Protein AF-K6YDS2-F1 (afdb_monomer_lite)

pLDDT: mean 81.71, std 18.11, range [36.75, 98.62]

Structure (mmCIF, N/CA/C/O backbone):
data_AF-K6YDS2-F1
#
_entry.id   AF-K6YDS2-F1
#
loop_
_atom_site.group_PDB
_atom_site.id
_atom_site.type_symbol
_atom_site.label_atom_id
_atom_site.label_alt_id
_atom_site.label_comp_id
_atom_site.label_asym_id
_atom_site.label_entity_id
_atom_site.label_seq_id
_atom_site.pdbx_PDB_ins_code
_atom_site.Cartn_x
_atom_site.Cartn_y
_atom_site.Cartn_z
_atom_site.occupancy
_atom_site.B_iso_or_equiv
_atom_site.auth_seq_id
_atom_site.auth_comp_id
_atom_site.auth_asym_id
_atom_site.auth_atom_id
_atom_site.pdbx_PDB_model_num
ATOM 1 N N . MET A 1 1 ? 31.653 -54.726 49.302 1.00 47.25 1 MET A N 1
ATOM 2 C CA . MET A 1 1 ? 31.543 -53.266 49.082 1.00 47.25 1 MET A CA 1
ATOM 3 C C . MET A 1 1 ? 31.627 -52.996 47.589 1.00 47.25 1 MET A C 1
ATOM 5 O O . MET A 1 1 ? 32.628 -53.372 47.004 1.00 47.25 1 MET A O 1
ATOM 9 N N . ASN A 1 2 ? 30.548 -52.470 46.992 1.00 41.22 2 ASN A N 1
ATOM 10 C CA . ASN A 1 2 ? 30.500 -51.573 45.818 1.00 41.22 2 ASN A CA 1
ATOM 11 C C . ASN A 1 2 ? 29.104 -51.641 45.183 1.00 41.22 2 ASN A C 1
ATOM 13 O O . ASN A 1 2 ? 28.820 -52.467 44.320 1.00 41.22 2 ASN A O 1
ATOM 17 N N . LYS A 1 3 ? 28.213 -50.765 45.664 1.00 47.78 3 LYS A N 1
ATOM 18 C CA . LYS A 1 3 ? 26.894 -50.514 45.073 1.00 47.78 3 LYS A CA 1
ATOM 19 C C . LYS A 1 3 ? 27.086 -49.692 43.794 1.00 47.78 3 LYS A C 1
ATOM 21 O O . LYS A 1 3 ? 27.515 -48.545 43.872 1.00 47.78 3 LYS A O 1
ATOM 26 N N . LYS A 1 4 ? 26.755 -50.260 42.631 1.00 53.28 4 LYS A N 1
ATOM 27 C CA . LYS A 1 4 ? 26.597 -49.503 41.380 1.00 53.28 4 LYS A CA 1
ATOM 28 C C . LYS A 1 4 ? 25.228 -48.818 41.388 1.00 53.28 4 LYS A C 1
ATOM 30 O O . LYS A 1 4 ? 24.202 -49.487 41.435 1.00 53.28 4 LYS A O 1
ATOM 35 N N . ILE A 1 5 ? 25.233 -47.489 41.369 1.00 55.28 5 ILE A N 1
ATOM 36 C CA . ILE A 1 5 ? 24.045 -46.646 41.207 1.00 55.28 5 ILE A CA 1
ATOM 37 C C . ILE A 1 5 ? 23.796 -46.504 39.703 1.00 55.28 5 ILE A C 1
ATOM 39 O O . ILE A 1 5 ? 24.594 -45.888 39.000 1.00 55.28 5 ILE A O 1
ATOM 43 N N . VAL A 1 6 ? 22.704 -47.084 39.209 1.00 52.06 6 VAL A N 1
ATOM 44 C CA . VAL A 1 6 ? 22.221 -46.874 37.838 1.00 52.06 6 VAL A CA 1
ATOM 45 C C . VAL A 1 6 ? 21.338 -45.626 37.855 1.00 52.06 6 VAL A C 1
ATOM 47 O O . VAL A 1 6 ? 20.254 -45.637 38.434 1.00 52.06 6 VAL A O 1
ATOM 50 N N . LYS A 1 7 ? 21.821 -44.522 37.272 1.00 53.94 7 LYS A N 1
ATOM 51 C CA . LYS A 1 7 ? 21.024 -43.306 37.054 1.00 53.94 7 LYS A CA 1
ATOM 52 C C . LYS A 1 7 ? 20.138 -43.516 35.825 1.00 53.94 7 LYS A C 1
ATOM 54 O O . LYS A 1 7 ? 20.643 -43.618 34.713 1.00 53.94 7 LYS A O 1
ATOM 59 N N . GLY A 1 8 ? 18.826 -43.588 36.043 1.00 47.88 8 GLY A N 1
ATOM 60 C CA . GLY A 1 8 ? 17.826 -43.589 34.980 1.00 47.88 8 GLY A CA 1
ATOM 61 C C . GLY A 1 8 ? 17.734 -42.214 34.321 1.00 47.88 8 GLY A C 1
ATOM 62 O O . GLY A 1 8 ? 17.453 -41.219 34.988 1.00 47.88 8 GLY A O 1
ATOM 63 N N . VAL A 1 9 ? 17.977 -42.165 33.014 1.00 52.59 9 VAL A N 1
ATOM 64 C CA . VAL A 1 9 ? 17.732 -40.993 32.171 1.00 52.59 9 VAL A CA 1
ATOM 65 C C . VAL A 1 9 ? 16.232 -40.952 31.879 1.00 52.59 9 VAL A C 1
ATOM 67 O O . VAL A 1 9 ? 15.706 -41.811 31.174 1.00 52.59 9 VAL A O 1
ATOM 70 N N . ARG A 1 10 ? 15.521 -39.985 32.467 1.00 52.62 10 ARG A N 1
ATOM 71 C CA . ARG A 1 10 ? 14.138 -39.673 32.093 1.00 52.62 10 ARG A CA 1
ATOM 72 C C . ARG A 1 10 ? 14.171 -38.926 30.762 1.00 52.62 10 ARG A C 1
ATOM 74 O O . ARG A 1 10 ? 14.635 -37.793 30.715 1.00 52.62 10 ARG A O 1
ATOM 81 N N . SER A 1 11 ? 13.690 -39.572 29.704 1.00 50.09 11 SER A N 1
ATOM 82 C CA . SER A 1 11 ? 13.389 -38.903 28.439 1.00 50.09 11 SER A CA 1
ATOM 83 C C . SER A 1 11 ? 12.185 -37.989 28.653 1.00 50.09 11 SER A C 1
ATOM 85 O O . SER A 1 11 ? 11.088 -38.465 28.946 1.00 50.09 11 SER A O 1
ATOM 87 N N . LEU A 1 12 ? 12.409 -36.679 28.568 1.00 48.72 12 LEU A N 1
ATOM 88 C CA . LEU A 1 12 ? 11.353 -35.677 28.501 1.00 48.72 12 LEU A CA 1
ATOM 89 C C . LEU A 1 12 ? 10.828 -35.684 27.057 1.00 48.72 12 LEU A C 1
ATOM 91 O O . LEU A 1 12 ? 11.514 -35.235 26.143 1.00 48.72 12 LEU A O 1
ATOM 95 N N . LEU A 1 13 ? 9.639 -36.242 26.843 1.00 47.88 13 LEU A N 1
ATOM 96 C CA . LEU A 1 13 ? 8.891 -36.065 25.601 1.00 47.88 13 LEU A CA 1
ATOM 97 C C . LEU A 1 13 ? 8.322 -34.641 25.608 1.00 47.88 13 LEU A C 1
ATOM 99 O O . LEU A 1 13 ? 7.304 -34.380 26.245 1.00 47.88 13 LEU A O 1
ATOM 103 N N . LEU A 1 14 ? 9.012 -33.713 24.942 1.00 45.72 14 LEU A N 1
ATOM 104 C CA . LEU A 1 14 ? 8.439 -32.424 24.564 1.00 45.72 14 LEU A CA 1
ATOM 105 C C . LE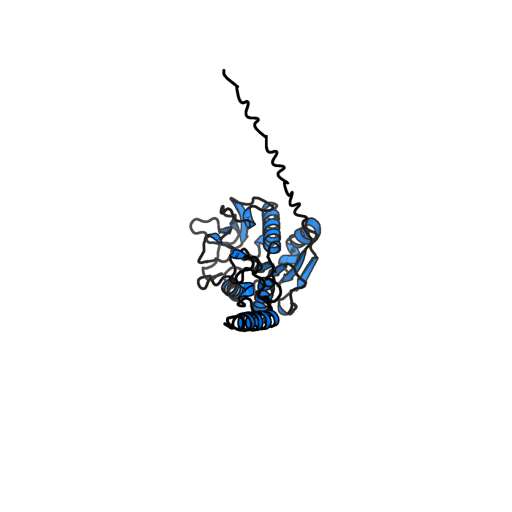U A 1 14 ? 7.434 -32.691 23.437 1.00 45.72 14 LEU A C 1
ATOM 107 O O . LEU A 1 14 ? 7.809 -32.855 22.278 1.00 45.72 14 LEU A O 1
ATOM 111 N N . ALA A 1 15 ? 6.153 -32.778 23.786 1.00 49.00 15 ALA A N 1
ATOM 112 C CA . ALA A 1 15 ? 5.072 -32.671 22.819 1.00 49.00 15 ALA A CA 1
ATOM 113 C C . ALA A 1 15 ? 4.985 -31.201 22.389 1.00 49.00 15 ALA A C 1
ATOM 115 O O . ALA A 1 15 ? 4.299 -30.397 23.016 1.00 49.00 15 ALA A O 1
ATOM 116 N N . GLY A 1 16 ? 5.758 -30.836 21.366 1.00 46.44 16 GLY A N 1
ATOM 117 C CA . GLY A 1 16 ? 5.591 -29.567 20.672 1.00 46.44 16 GLY A CA 1
ATOM 118 C C . GLY A 1 16 ? 4.235 -29.578 19.983 1.00 46.44 16 GLY A C 1
ATOM 119 O O . GLY A 1 16 ? 4.055 -30.270 18.982 1.00 46.44 16 GLY A O 1
ATOM 120 N N . ALA A 1 17 ? 3.273 -28.850 20.544 1.00 44.84 17 ALA A N 1
ATOM 121 C CA . ALA A 1 17 ? 2.072 -28.475 19.825 1.00 44.84 17 ALA A CA 1
ATOM 122 C C . ALA A 1 17 ? 2.513 -27.562 18.676 1.00 44.84 17 ALA A C 1
ATOM 124 O O . ALA A 1 17 ? 2.762 -26.376 18.871 1.00 44.84 17 ALA A O 1
ATOM 125 N N . LEU A 1 18 ? 2.679 -28.143 17.490 1.00 41.22 18 LEU A N 1
ATOM 126 C CA . LEU A 1 18 ? 2.683 -27.396 16.243 1.00 41.22 18 LEU A CA 1
ATOM 127 C C . LEU A 1 18 ? 1.288 -26.783 16.129 1.00 41.22 18 LEU A C 1
ATOM 129 O O . LEU A 1 18 ? 0.339 -27.454 15.725 1.00 41.22 18 LEU A O 1
ATOM 133 N N . ALA A 1 19 ? 1.155 -25.536 16.577 1.00 41.12 19 ALA A N 1
ATOM 134 C CA . ALA A 1 19 ? 0.036 -24.697 16.204 1.00 41.12 19 ALA A CA 1
ATOM 135 C C . ALA A 1 19 ? 0.148 -24.512 14.691 1.00 41.12 19 ALA A C 1
ATOM 137 O O . ALA A 1 19 ? 0.907 -23.683 14.202 1.00 41.12 19 ALA A O 1
ATOM 138 N N . VAL A 1 20 ? -0.544 -25.371 13.948 1.00 36.75 20 VAL A N 1
ATOM 139 C CA . VAL A 1 20 ? -0.852 -25.113 12.550 1.00 36.75 20 VAL A CA 1
ATOM 140 C C . VAL A 1 20 ? -1.776 -23.904 12.595 1.00 36.75 20 VAL A C 1
ATOM 142 O O . VAL A 1 20 ? -2.970 -24.048 12.850 1.00 36.75 20 VAL A O 1
ATOM 145 N N . SER A 1 21 ? -1.214 -22.704 12.451 1.00 40.59 21 SER A N 1
ATOM 146 C CA . SER A 1 21 ? -1.980 -21.518 12.096 1.00 40.59 21 SER A CA 1
ATOM 147 C C . SER A 1 21 ? -2.502 -21.771 10.690 1.00 40.59 21 SER A C 1
ATOM 149 O O . SER A 1 21 ? -1.865 -21.456 9.688 1.00 40.59 21 SER A O 1
ATOM 151 N N . SER A 1 22 ? -3.636 -22.457 10.601 1.00 41.94 22 SER A N 1
ATOM 152 C CA . SER A 1 22 ? -4.448 -22.425 9.403 1.00 41.94 22 SER A CA 1
ATOM 153 C C . SER A 1 22 ? -4.850 -20.966 9.226 1.00 41.94 22 SER A C 1
ATOM 155 O O . SER A 1 22 ? -5.774 -20.510 9.901 1.00 41.94 22 SER A O 1
ATOM 157 N N . ASN A 1 23 ? -4.110 -20.243 8.382 1.00 46.03 23 ASN A N 1
ATOM 158 C CA . ASN A 1 23 ? -4.515 -18.967 7.810 1.00 46.03 23 ASN A CA 1
ATOM 159 C C . ASN A 1 23 ? -5.784 -19.253 7.008 1.00 46.03 23 ASN A C 1
ATOM 161 O O . ASN A 1 23 ? -5.742 -19.508 5.808 1.00 46.03 23 ASN A O 1
ATOM 165 N N . VAL A 1 24 ? -6.916 -19.338 7.703 1.00 46.56 24 VAL A N 1
ATOM 166 C CA . VAL A 1 24 ? -8.214 -19.227 7.061 1.00 46.56 24 VAL A CA 1
ATOM 167 C C . VAL A 1 24 ? -8.189 -17.824 6.486 1.00 46.56 24 VAL A C 1
ATOM 169 O O . VAL A 1 24 ? -8.180 -16.860 7.246 1.00 46.56 24 VAL A O 1
ATOM 172 N N . THR A 1 25 ? -8.067 -17.724 5.166 1.00 57.88 25 THR A N 1
ATOM 173 C CA . THR A 1 25 ? -8.234 -16.479 4.428 1.00 57.88 25 THR A CA 1
ATOM 174 C C . THR A 1 25 ? -9.649 -16.000 4.708 1.00 57.88 25 THR A C 1
ATOM 176 O O . THR A 1 25 ? -10.612 -16.440 4.083 1.00 57.88 25 THR A O 1
ATOM 179 N N . THR A 1 26 ? -9.802 -15.185 5.746 1.00 80.31 26 THR A N 1
ATOM 180 C CA . THR A 1 26 ? -11.068 -14.537 6.041 1.00 80.31 26 THR A CA 1
ATOM 181 C C . THR A 1 26 ? -11.321 -13.548 4.918 1.00 80.31 26 THR A C 1
ATOM 183 O O . THR A 1 26 ? -10.445 -12.741 4.591 1.00 80.31 26 THR A O 1
ATOM 186 N N . ALA A 1 27 ? -12.495 -13.670 4.302 1.00 92.06 27 ALA A N 1
ATOM 187 C CA . ALA A 1 27 ? -13.041 -12.632 3.445 1.00 92.06 27 ALA A CA 1
ATOM 188 C C . ALA A 1 27 ? -12.987 -11.296 4.194 1.00 92.06 27 ALA A C 1
ATOM 190 O O . ALA A 1 27 ? -13.281 -11.259 5.393 1.00 92.06 27 ALA A O 1
ATOM 191 N N . ALA A 1 28 ? -12.581 -10.247 3.494 1.00 95.50 28 ALA A N 1
ATOM 192 C CA . ALA A 1 28 ? -12.440 -8.903 4.020 1.00 95.50 28 ALA A CA 1
ATOM 193 C C . ALA A 1 28 ? -13.493 -7.968 3.421 1.00 95.50 28 ALA A C 1
ATOM 195 O O . ALA A 1 28 ? -13.909 -8.126 2.269 1.00 95.50 28 ALA A O 1
ATOM 196 N N . GLU A 1 29 ? -13.886 -6.963 4.190 1.00 97.62 29 GLU A N 1
ATOM 197 C CA . GLU A 1 29 ? -14.674 -5.827 3.724 1.00 97.62 29 GLU A CA 1
ATOM 198 C C . GLU A 1 29 ? -13.714 -4.723 3.261 1.00 97.62 29 GLU A C 1
ATOM 200 O O . GLU A 1 29 ? -12.929 -4.194 4.049 1.00 97.62 29 GLU A O 1
ATOM 205 N N . ILE A 1 30 ? -13.739 -4.367 1.976 1.00 97.62 30 ILE A N 1
ATOM 206 C CA . ILE A 1 30 ? -12.752 -3.454 1.382 1.00 97.62 30 ILE A CA 1
ATOM 207 C C . ILE A 1 30 ? -13.456 -2.264 0.741 1.00 97.62 30 ILE A C 1
ATOM 209 O O . ILE A 1 30 ? -14.259 -2.414 -0.186 1.00 97.62 30 ILE A O 1
ATOM 213 N N . LEU A 1 31 ? -13.122 -1.061 1.205 1.00 97.62 31 LEU A N 1
ATOM 214 C CA . LEU A 1 31 ? -13.517 0.183 0.552 1.00 97.62 31 LEU A CA 1
ATOM 215 C C . LEU A 1 31 ? -12.532 0.487 -0.574 1.00 97.62 31 LEU A C 1
ATOM 217 O O . LEU A 1 31 ? -11.344 0.659 -0.324 1.00 97.62 31 LEU A O 1
ATOM 221 N N . VAL A 1 32 ? -13.024 0.599 -1.803 1.00 95.88 32 VAL A N 1
ATOM 222 C CA . VAL A 1 32 ? -12.206 0.854 -2.992 1.00 95.88 32 VAL A CA 1
ATOM 223 C C . VAL A 1 32 ? -12.549 2.217 -3.570 1.00 95.88 32 VAL A C 1
ATOM 225 O O . VAL A 1 32 ? -13.702 2.467 -3.926 1.00 95.88 32 VAL A O 1
ATOM 228 N N . VAL A 1 33 ? -11.551 3.081 -3.727 1.00 94.69 33 VAL A N 1
ATOM 229 C CA . VAL A 1 33 ? -11.695 4.359 -4.432 1.00 94.69 33 VAL A CA 1
ATOM 230 C C . VAL A 1 33 ? -11.180 4.204 -5.859 1.00 94.69 33 VAL A C 1
ATOM 232 O O . VAL A 1 33 ? -9.978 4.200 -6.087 1.00 94.69 33 VAL A O 1
ATOM 235 N N . ASP A 1 34 ? -12.087 4.081 -6.826 1.00 91.88 34 ASP A N 1
ATOM 236 C CA . ASP A 1 34 ? -11.768 3.914 -8.250 1.00 91.88 34 ASP A CA 1
ATOM 237 C C . ASP A 1 34 ? -12.011 5.224 -9.017 1.00 91.88 34 ASP A C 1
ATOM 239 O O . ASP A 1 34 ? -12.991 5.379 -9.760 1.00 91.88 34 ASP A O 1
ATOM 243 N N . GLU A 1 35 ? -11.146 6.217 -8.788 1.00 88.12 35 GLU A N 1
ATOM 244 C CA . GLU A 1 35 ? -11.229 7.498 -9.495 1.00 88.12 35 GLU A CA 1
ATOM 245 C C . GLU A 1 35 ? -10.978 7.277 -10.996 1.00 88.12 35 GLU A C 1
ATOM 247 O O . GLU A 1 35 ? -9.915 6.838 -11.424 1.00 88.12 35 GLU A O 1
ATOM 252 N N . GLY A 1 36 ? -11.976 7.579 -11.829 1.00 82.38 36 GLY A N 1
ATOM 253 C CA . GLY A 1 36 ? -11.857 7.429 -13.283 1.00 82.38 36 GLY A CA 1
ATOM 254 C C . GLY A 1 36 ? -12.015 5.997 -13.810 1.00 82.38 36 GLY A C 1
ATOM 255 O O . GLY A 1 36 ? -11.888 5.802 -15.019 1.00 82.38 36 GLY A O 1
ATOM 256 N N . GLY A 1 37 ? -12.346 5.022 -12.956 1.00 84.31 37 GLY A N 1
ATOM 257 C CA . GLY A 1 37 ? -12.707 3.665 -13.380 1.00 84.31 37 GLY A CA 1
ATOM 258 C C . GLY A 1 37 ? -11.528 2.791 -13.814 1.00 84.31 37 GLY A C 1
ATOM 259 O O . GLY A 1 37 ? -11.748 1.785 -14.493 1.00 84.31 37 GLY A O 1
ATOM 260 N N . ARG A 1 38 ? -10.284 3.174 -13.494 1.00 79.44 38 ARG A N 1
ATOM 261 C CA . ARG A 1 38 ? -9.085 2.434 -13.921 1.00 79.44 38 ARG A CA 1
ATOM 262 C C . ARG A 1 38 ? -8.976 1.064 -13.260 1.00 79.44 38 ARG A C 1
ATOM 264 O O . ARG A 1 38 ? -8.514 0.126 -13.904 1.00 79.44 38 ARG A O 1
ATOM 271 N N . LEU A 1 39 ? -9.447 0.927 -12.025 1.00 80.38 39 LEU A N 1
ATOM 272 C CA . LEU A 1 39 ? -9.388 -0.328 -11.281 1.00 80.38 39 LEU A CA 1
ATOM 273 C C . LEU A 1 39 ? -10.414 -1.347 -11.793 1.00 80.38 39 LEU A C 1
ATOM 275 O O . LEU A 1 39 ? -10.148 -2.548 -11.792 1.00 80.38 39 LEU A O 1
ATOM 279 N N . SER A 1 40 ? -11.575 -0.888 -12.264 1.00 69.75 40 SER A N 1
ATOM 280 C CA . SER A 1 40 ? -12.675 -1.757 -12.708 1.00 69.75 40 SER A CA 1
ATOM 281 C C . SER A 1 40 ? -12.373 -2.649 -13.928 1.00 69.75 40 SER A C 1
ATOM 283 O O . SER A 1 40 ? -13.100 -3.615 -14.163 1.00 69.75 40 SER A O 1
ATOM 285 N N . GLY A 1 41 ? -11.310 -2.371 -14.694 1.00 65.81 41 GLY A N 1
ATOM 286 C CA . GLY A 1 41 ? -10.929 -3.135 -15.892 1.00 65.81 41 GLY A CA 1
ATOM 287 C C . GLY A 1 41 ? -9.805 -4.163 -15.707 1.00 65.81 41 GLY A C 1
ATOM 288 O O . GLY A 1 41 ? -9.576 -4.960 -16.614 1.00 65.81 41 GLY A O 1
ATOM 289 N N . GLY A 1 42 ? -9.111 -4.153 -14.564 1.00 67.12 42 GLY A N 1
ATOM 290 C CA . GLY A 1 42 ? -7.803 -4.804 -14.396 1.00 67.12 42 GLY A CA 1
ATOM 291 C C . GLY A 1 42 ? -7.796 -6.266 -13.945 1.00 67.12 42 GLY A C 1
ATOM 292 O O . GLY A 1 42 ? -6.742 -6.886 -13.889 1.00 67.12 42 GLY A O 1
ATOM 293 N N . GLY A 1 43 ? -8.949 -6.839 -13.591 1.00 76.56 43 GLY A N 1
ATOM 294 C CA . GLY A 1 43 ? -9.048 -8.214 -13.076 1.00 76.56 43 GLY A CA 1
ATOM 295 C C . GLY A 1 43 ? -8.720 -8.384 -11.584 1.00 76.56 43 GLY A C 1
ATOM 296 O O . GLY A 1 43 ? -8.960 -9.458 -11.036 1.00 76.56 43 GLY A O 1
ATOM 297 N N . TRP A 1 44 ? -8.242 -7.346 -10.887 1.00 85.69 44 TRP A N 1
ATOM 298 C CA . TRP A 1 44 ? -7.918 -7.457 -9.454 1.00 85.69 44 TRP A CA 1
ATOM 299 C C . TRP A 1 44 ? -9.191 -7.542 -8.610 1.00 85.69 44 TRP A C 1
ATOM 301 O O . TRP A 1 44 ? -9.224 -8.260 -7.619 1.00 85.69 44 TRP A O 1
ATOM 311 N N . THR A 1 45 ? -10.271 -6.876 -9.030 1.00 84.81 45 THR A N 1
ATOM 312 C CA . THR A 1 45 ? -11.578 -7.002 -8.377 1.00 84.81 45 THR A CA 1
ATOM 313 C C . THR A 1 45 ? -12.058 -8.451 -8.411 1.00 84.81 45 THR A C 1
ATOM 315 O O . THR A 1 45 ? -12.490 -8.970 -7.389 1.00 84.81 45 THR A O 1
ATOM 318 N N . THR A 1 46 ? -11.885 -9.137 -9.547 1.00 87.19 46 THR A N 1
ATOM 319 C CA . THR A 1 46 ? -12.140 -10.578 -9.690 1.00 87.19 46 THR A CA 1
ATOM 320 C C . THR A 1 46 ? -11.230 -11.403 -8.784 1.00 87.19 46 THR A C 1
ATOM 322 O O . THR A 1 46 ? -11.716 -12.307 -8.114 1.00 87.19 46 THR A O 1
ATOM 325 N N . LEU A 1 47 ? -9.932 -11.089 -8.708 1.00 90.00 47 LEU A N 1
ATOM 326 C CA . LEU A 1 47 ? -9.017 -11.763 -7.781 1.00 90.00 47 LEU A CA 1
ATOM 327 C C . LEU A 1 47 ? -9.537 -11.666 -6.335 1.00 90.00 47 LEU A C 1
ATOM 329 O O . LEU A 1 47 ? -9.686 -12.685 -5.666 1.00 90.00 47 LEU A O 1
ATOM 333 N N . PHE A 1 48 ? -9.898 -10.470 -5.878 1.00 92.50 48 PHE A N 1
ATOM 334 C CA . PHE A 1 48 ? -10.337 -10.243 -4.502 1.00 92.50 48 PHE A CA 1
ATOM 335 C C . PHE A 1 48 ? -11.703 -10.878 -4.207 1.00 92.50 48 PHE A C 1
ATOM 337 O O . PHE A 1 48 ? -11.854 -11.592 -3.216 1.00 92.50 48 PHE A O 1
ATOM 344 N N . GLN A 1 49 ? -12.682 -10.698 -5.092 1.00 92.75 49 GLN A N 1
ATOM 345 C CA . GLN A 1 49 ? -14.038 -11.218 -4.900 1.00 92.75 49 GLN A CA 1
ATOM 346 C C . GLN A 1 49 ? -14.117 -12.736 -5.092 1.00 92.75 49 GLN A C 1
ATOM 348 O O . GLN A 1 49 ? -14.651 -13.436 -4.234 1.00 92.75 49 GLN A O 1
ATOM 353 N N . ASP A 1 50 ? -13.573 -13.266 -6.190 1.00 90.50 50 ASP A N 1
ATOM 354 C CA . ASP A 1 50 ? -13.778 -14.670 -6.565 1.00 90.50 50 ASP A CA 1
ATOM 355 C C . ASP A 1 50 ? -12.749 -15.605 -5.920 1.00 90.50 50 ASP A C 1
ATOM 357 O O . ASP A 1 50 ? -13.077 -16.753 -5.614 1.00 90.50 50 ASP A O 1
ATOM 361 N N . THR A 1 51 ? -11.510 -15.138 -5.704 1.00 90.12 51 THR A N 1
ATOM 362 C CA . THR A 1 51 ? -10.451 -15.970 -5.097 1.00 90.12 51 THR A CA 1
ATOM 363 C C . THR A 1 51 ? -10.445 -15.852 -3.581 1.00 90.12 51 THR A C 1
ATOM 365 O O . THR A 1 51 ? -10.406 -16.872 -2.893 1.00 90.12 51 THR A O 1
ATOM 368 N N . PHE A 1 52 ? -10.492 -14.627 -3.049 1.00 92.50 52 PHE A N 1
ATOM 369 C CA . PHE A 1 52 ? -10.407 -14.400 -1.601 1.00 92.50 52 PHE A CA 1
ATOM 370 C C . PHE A 1 52 ? -11.773 -14.295 -0.915 1.00 92.50 52 PHE A C 1
ATOM 372 O O . PHE A 1 52 ? -11.847 -14.440 0.305 1.00 92.50 52 PHE A O 1
ATOM 379 N N . GLY A 1 53 ? -12.855 -14.126 -1.682 1.00 94.69 53 GLY A N 1
ATOM 380 C CA . GLY A 1 53 ? -14.208 -13.997 -1.145 1.00 94.69 53 GLY A CA 1
ATOM 381 C C . GLY A 1 53 ? -14.517 -12.611 -0.582 1.00 94.69 53 GLY A C 1
ATOM 382 O O . GLY A 1 53 ? -15.481 -12.489 0.170 1.00 94.69 53 GLY A O 1
ATOM 383 N N . ASP A 1 54 ? -13.708 -11.597 -0.899 1.00 96.19 54 ASP A N 1
ATOM 384 C CA . ASP A 1 54 ? -13.843 -10.250 -0.345 1.00 96.19 54 ASP A CA 1
ATOM 385 C C . ASP A 1 54 ? -15.104 -9.536 -0.828 1.00 96.19 54 ASP A C 1
ATOM 387 O O . ASP A 1 54 ? -15.521 -9.649 -1.987 1.00 96.19 54 ASP A O 1
ATOM 391 N N . THR A 1 55 ? -15.661 -8.705 0.047 1.00 96.75 55 THR A N 1
ATOM 392 C CA . THR A 1 55 ? -16.701 -7.747 -0.315 1.00 96.75 55 THR A CA 1
ATOM 393 C C . THR A 1 55 ? -16.041 -6.425 -0.692 1.00 96.75 55 THR A C 1
ATOM 395 O O . THR A 1 55 ? -15.391 -5.783 0.129 1.00 96.75 55 THR A O 1
ATOM 398 N N . LEU A 1 56 ? -16.240 -5.976 -1.933 1.00 95.56 56 LEU A N 1
ATOM 399 C CA . LEU A 1 56 ? -15.730 -4.685 -2.401 1.00 95.56 56 LEU A CA 1
ATOM 400 C C . LEU A 1 56 ? -16.847 -3.640 -2.424 1.00 95.56 56 LEU A C 1
ATOM 402 O O . LEU A 1 56 ? -17.809 -3.764 -3.188 1.00 95.56 56 LEU A O 1
ATOM 406 N N . THR A 1 57 ? -16.693 -2.575 -1.642 1.00 96.50 57 THR A N 1
ATOM 407 C CA . THR A 1 57 ? -17.505 -1.359 -1.767 1.00 96.50 57 THR A CA 1
ATOM 408 C C . THR A 1 57 ? -16.752 -0.356 -2.627 1.00 96.50 57 THR A C 1
ATOM 410 O O . THR A 1 57 ? -15.836 0.310 -2.157 1.00 96.50 57 THR A O 1
ATOM 413 N N . VAL A 1 58 ? -17.125 -0.252 -3.903 1.00 94.62 58 VAL A N 1
ATOM 414 C CA . VAL A 1 58 ? -16.444 0.627 -4.864 1.00 94.62 58 VAL A CA 1
ATOM 415 C C . VAL A 1 58 ? -17.129 1.989 -4.926 1.00 94.62 58 VAL A C 1
ATOM 417 O O . VAL A 1 58 ? -18.329 2.084 -5.194 1.00 94.62 58 VAL A O 1
ATOM 420 N N . ILE A 1 59 ? -16.355 3.052 -4.727 1.00 94.81 59 ILE A N 1
ATOM 421 C CA . ILE A 1 59 ? -16.776 4.443 -4.887 1.00 94.81 59 ILE A CA 1
ATOM 422 C C . ILE A 1 59 ? -15.925 5.133 -5.954 1.00 94.81 59 ILE A C 1
ATOM 424 O O . ILE A 1 59 ? -14.736 4.872 -6.087 1.00 94.81 59 ILE A O 1
ATOM 428 N N . SER A 1 60 ? -16.524 6.047 -6.718 1.00 93.25 60 SER A N 1
ATOM 429 C CA . SER A 1 60 ? -15.835 6.731 -7.824 1.00 93.25 60 SER A CA 1
ATOM 430 C C . SER A 1 60 ? -15.003 7.942 -7.392 1.00 93.25 60 SER A C 1
ATOM 432 O O . SER A 1 60 ? -14.362 8.579 -8.225 1.00 93.25 60 SER A O 1
ATOM 434 N N . SER A 1 61 ? -15.104 8.351 -6.125 1.00 94.06 61 SER A N 1
ATOM 435 C CA . SER A 1 61 ? -14.318 9.440 -5.545 1.00 94.06 61 SER A CA 1
ATOM 436 C C . SER A 1 61 ? -14.422 9.448 -4.024 1.00 94.06 61 SER A C 1
ATOM 438 O O . SER A 1 61 ? -15.440 9.047 -3.452 1.00 94.06 61 SER A O 1
ATOM 440 N N . TRP A 1 62 ? -13.416 10.032 -3.376 1.00 95.12 62 TRP A N 1
ATOM 441 C CA . TRP A 1 62 ? -13.395 10.271 -1.932 1.00 95.12 62 TRP A CA 1
ATOM 442 C C . TRP A 1 62 ? -14.568 11.111 -1.406 1.00 95.12 62 TRP A C 1
ATOM 444 O O . TRP A 1 62 ? -14.924 10.999 -0.238 1.00 95.12 62 TRP A O 1
ATOM 454 N N . GLY A 1 63 ? -15.231 11.903 -2.256 1.00 93.81 63 GLY A N 1
ATOM 455 C CA . GLY A 1 63 ? -16.432 12.652 -1.867 1.00 93.81 63 GLY A CA 1
ATOM 456 C C . GLY A 1 63 ? -17.634 11.767 -1.509 1.00 93.81 63 GLY A C 1
ATOM 457 O O . GLY A 1 63 ? -18.577 12.255 -0.892 1.00 93.81 63 GLY A O 1
ATOM 458 N N . SER A 1 64 ? -17.602 10.485 -1.885 1.00 94.94 64 SER A N 1
ATOM 459 C CA . SER A 1 64 ? -18.627 9.492 -1.531 1.00 94.94 64 SER A CA 1
ATOM 460 C C . SER A 1 64 ? -18.188 8.559 -0.398 1.00 94.94 64 SER A C 1
ATOM 462 O O . SER A 1 64 ? -18.958 7.682 -0.009 1.00 94.94 64 SER A O 1
ATOM 464 N N . ALA A 1 65 ? -16.963 8.715 0.114 1.00 95.19 65 ALA A N 1
ATOM 465 C CA . ALA A 1 65 ? -16.459 7.886 1.197 1.00 95.19 65 ALA A CA 1
ATOM 466 C C . ALA A 1 65 ? -17.214 8.193 2.500 1.00 95.19 65 ALA A C 1
ATOM 468 O O . ALA A 1 65 ? -17.491 9.364 2.791 1.00 95.19 65 ALA A O 1
ATOM 469 N N . PRO A 1 66 ? -17.546 7.174 3.310 1.00 95.50 66 PRO A N 1
ATOM 470 C CA . PRO A 1 66 ? -18.073 7.419 4.640 1.00 95.50 66 PRO A CA 1
ATOM 471 C C . PRO A 1 66 ? -16.997 8.077 5.512 1.00 95.50 66 PRO A C 1
ATOM 473 O O . PRO A 1 66 ? -15.805 7.826 5.358 1.00 95.50 66 PRO A O 1
ATOM 476 N N . THR A 1 67 ? -17.421 8.936 6.440 1.00 93.56 67 THR A N 1
ATOM 477 C CA . THR A 1 67 ? -16.502 9.547 7.414 1.00 93.56 67 THR A CA 1
ATOM 478 C C . THR A 1 67 ? -15.922 8.503 8.366 1.00 93.56 67 THR A C 1
ATOM 480 O O . THR A 1 67 ? -14.745 8.566 8.691 1.00 93.56 67 THR A O 1
ATOM 483 N N . ASP A 1 68 ? -16.746 7.541 8.782 1.00 92.94 68 ASP A N 1
ATOM 484 C CA . ASP A 1 68 ? -16.338 6.394 9.589 1.00 92.94 68 ASP A CA 1
ATOM 485 C C . ASP A 1 68 ? -16.114 5.182 8.675 1.00 92.94 68 ASP A C 1
ATOM 487 O O . ASP A 1 68 ? -17.033 4.744 7.979 1.00 92.94 68 ASP A O 1
ATOM 491 N N . MET A 1 69 ? -14.886 4.666 8.667 1.00 96.56 69 MET A N 1
ATOM 492 C CA . MET A 1 69 ? -14.465 3.525 7.847 1.00 96.56 69 MET A CA 1
ATOM 493 C C . MET A 1 69 ? -14.305 2.239 8.671 1.00 96.56 69 MET A C 1
ATOM 495 O O . MET A 1 69 ? -13.840 1.239 8.139 1.00 96.56 69 MET A O 1
ATOM 499 N N . SER A 1 70 ? -14.720 2.221 9.943 1.00 93.69 70 SER A N 1
ATOM 500 C CA . SER A 1 70 ? -14.574 1.060 10.843 1.00 93.69 70 SER A CA 1
ATOM 501 C C . SER A 1 70 ? -15.351 -0.194 10.422 1.00 93.69 70 SER A C 1
ATOM 503 O O . SER A 1 70 ? -15.146 -1.262 10.990 1.00 93.69 70 SER A O 1
ATOM 505 N N . ALA A 1 71 ? -16.247 -0.075 9.439 1.00 94.56 71 ALA A N 1
ATOM 506 C CA . ALA A 1 71 ? -16.938 -1.210 8.832 1.00 94.56 71 ALA A CA 1
ATOM 507 C C . ALA A 1 71 ? -16.080 -1.979 7.809 1.00 94.56 71 ALA A C 1
ATOM 509 O O . ALA A 1 71 ? -16.517 -3.029 7.348 1.00 94.56 71 ALA A O 1
ATOM 510 N N . TYR A 1 72 ? -14.912 -1.450 7.435 1.00 97.69 72 TYR A N 1
ATOM 511 C CA . TYR A 1 72 ? -13.994 -2.059 6.476 1.00 97.69 72 TYR A CA 1
ATOM 512 C C . TYR A 1 72 ? -12.740 -2.571 7.186 1.00 97.69 72 TYR A C 1
ATOM 514 O O . TYR A 1 72 ? -12.328 -2.027 8.208 1.00 97.69 72 TYR A O 1
ATOM 522 N N . ASP A 1 73 ? -12.101 -3.579 6.609 1.00 97.25 73 ASP A N 1
ATOM 523 C CA . ASP A 1 73 ? -10.790 -4.072 7.031 1.00 97.25 73 ASP A CA 1
ATOM 524 C C . ASP A 1 73 ? -9.663 -3.354 6.273 1.00 97.25 73 ASP A C 1
ATOM 526 O O . ASP A 1 73 ? -8.591 -3.087 6.823 1.00 97.25 73 ASP A O 1
ATOM 530 N N . VAL A 1 74 ? -9.914 -3.007 5.003 1.00 98.06 74 VAL A N 1
ATOM 531 C CA . VAL A 1 74 ? -8.958 -2.312 4.132 1.00 98.06 74 VAL A CA 1
ATOM 532 C C . VAL A 1 74 ? -9.616 -1.141 3.412 1.00 98.06 74 VAL A C 1
ATOM 534 O O . VAL A 1 74 ? -10.734 -1.239 2.905 1.00 98.06 74 VAL A O 1
ATOM 537 N N . VAL A 1 75 ? -8.877 -0.040 3.309 1.00 98.25 75 VAL A N 1
ATOM 538 C CA . VAL A 1 75 ? -9.175 1.060 2.392 1.00 98.25 75 VAL A CA 1
ATOM 539 C C . VAL A 1 75 ? -8.133 1.041 1.279 1.00 98.25 75 VAL A C 1
ATOM 541 O O . VAL A 1 75 ? -6.937 1.201 1.525 1.00 98.25 75 VAL A O 1
ATOM 544 N N . TRP A 1 76 ? -8.596 0.817 0.054 1.00 97.00 76 TRP A N 1
ATOM 545 C CA . TRP A 1 76 ? -7.788 0.770 -1.155 1.00 97.00 76 TRP A CA 1
ATOM 546 C C . TRP A 1 76 ? -8.033 2.025 -1.985 1.00 97.00 76 TRP A C 1
ATOM 548 O O . TRP A 1 76 ? -9.043 2.150 -2.683 1.00 97.00 76 TRP A O 1
ATOM 558 N N . ASP A 1 77 ? -7.106 2.968 -1.914 1.00 95.94 77 ASP A N 1
ATOM 559 C CA . ASP A 1 77 ? -7.117 4.143 -2.768 1.00 95.94 77 ASP A CA 1
ATOM 560 C C . ASP A 1 77 ? -6.491 3.800 -4.118 1.00 95.94 77 ASP A C 1
ATOM 562 O O . ASP A 1 77 ? -5.300 3.528 -4.183 1.00 95.94 77 ASP A O 1
ATOM 566 N N . GLY A 1 78 ? -7.289 3.790 -5.184 1.00 91.62 78 GLY A N 1
ATOM 567 C CA . GLY A 1 78 ? -6.810 3.801 -6.570 1.00 91.62 78 GLY A CA 1
ATOM 568 C C . GLY A 1 78 ? -7.037 5.153 -7.240 1.00 91.62 78 GLY A C 1
ATOM 569 O O . GLY A 1 78 ? -7.138 5.229 -8.465 1.00 91.62 78 GLY A O 1
ATOM 570 N N . GLY A 1 79 ? -7.178 6.218 -6.445 1.00 88.19 79 GLY A N 1
ATOM 571 C CA . GLY A 1 79 ? -7.109 7.585 -6.936 1.00 88.19 79 GLY A CA 1
ATOM 572 C C . GLY A 1 79 ? -5.737 7.901 -7.531 1.00 88.19 79 GLY A C 1
ATOM 573 O O . GLY A 1 79 ? -4.756 7.199 -7.314 1.00 88.19 79 GLY A O 1
ATOM 574 N N . PHE A 1 80 ? -5.670 8.960 -8.333 1.00 86.75 80 PHE A N 1
ATOM 575 C CA . PHE A 1 80 ? -4.388 9.438 -8.863 1.00 86.75 80 PHE A CA 1
ATOM 576 C C . PHE A 1 80 ? -4.400 10.940 -9.144 1.00 86.75 80 PHE A C 1
ATOM 578 O O . PHE A 1 80 ? -3.380 11.603 -9.017 1.00 86.75 80 PHE A O 1
ATOM 585 N N . SER A 1 81 ? -5.542 11.529 -9.501 1.00 84.75 81 SER A N 1
ATOM 586 C CA . SER A 1 81 ? -5.579 12.930 -9.940 1.00 84.75 81 SER A CA 1
ATOM 587 C C . SER A 1 81 ? -5.963 13.938 -8.863 1.00 84.75 81 SER A C 1
ATOM 589 O O . SER A 1 81 ? -5.535 15.094 -8.934 1.00 84.75 81 SER A O 1
ATOM 591 N N . SER A 1 82 ? -6.796 13.557 -7.895 1.00 89.12 82 SER A N 1
ATOM 592 C CA . SER A 1 82 ? -7.401 14.511 -6.960 1.00 89.12 82 SER A CA 1
ATOM 593 C C . SER A 1 82 ? -6.722 14.522 -5.588 1.00 89.12 82 SER A C 1
ATOM 595 O O . SER A 1 82 ? -6.231 13.504 -5.118 1.00 89.12 82 SER A O 1
ATOM 597 N N . ASN A 1 83 ? -6.706 15.681 -4.916 1.00 94.62 83 ASN A N 1
ATOM 598 C CA . ASN A 1 83 ? -6.413 15.769 -3.481 1.00 94.62 83 ASN A CA 1
ATOM 599 C C . ASN A 1 83 ? -7.746 15.851 -2.718 1.00 94.62 83 ASN A C 1
ATOM 601 O O . ASN A 1 83 ? -8.420 16.883 -2.799 1.00 94.62 83 ASN A O 1
ATOM 605 N N . PRO A 1 84 ? -8.130 14.794 -1.981 1.00 95.75 84 PRO A N 1
ATOM 606 C CA . PRO A 1 84 ? -9.359 14.748 -1.186 1.00 95.75 84 PRO A CA 1
ATOM 607 C C . PRO A 1 84 ? -9.432 15.763 -0.037 1.00 95.75 84 PRO A C 1
ATOM 609 O O . PRO A 1 84 ? -10.511 16.033 0.491 1.00 95.75 84 PRO A O 1
ATOM 612 N N . GLY A 1 85 ? -8.297 16.339 0.357 1.00 97.12 85 GLY A N 1
ATOM 613 C CA . GLY A 1 85 ? -8.183 17.323 1.424 1.00 97.12 85 GLY A CA 1
ATOM 614 C C . GLY A 1 85 ? -7.887 16.719 2.797 1.00 97.12 85 GLY A C 1
ATOM 615 O O . GLY A 1 85 ? -7.955 15.509 3.023 1.00 97.12 85 GLY A O 1
ATOM 616 N N . ALA A 1 86 ? -7.558 17.605 3.740 1.00 97.50 86 ALA A N 1
ATOM 617 C CA . ALA A 1 86 ? -7.078 17.235 5.072 1.00 97.50 86 ALA A CA 1
ATOM 618 C C . ALA A 1 86 ? -8.114 16.473 5.914 1.00 97.50 86 ALA A C 1
ATOM 620 O O . ALA A 1 86 ? -7.744 15.599 6.686 1.00 97.50 86 ALA A O 1
ATOM 621 N N . THR A 1 87 ? -9.411 16.761 5.760 1.00 97.19 87 THR A N 1
ATOM 622 C CA . THR A 1 87 ? -10.461 16.030 6.489 1.00 97.19 87 THR A CA 1
ATOM 623 C C . THR A 1 87 ? -10.499 14.559 6.091 1.00 97.19 87 THR A C 1
ATOM 625 O O . THR A 1 87 ? -10.601 13.697 6.953 1.00 97.19 87 THR A O 1
ATOM 628 N N . VAL A 1 88 ? -10.383 14.261 4.796 1.00 97.94 88 VAL A N 1
ATOM 629 C CA . VAL A 1 88 ? -10.357 12.873 4.325 1.00 97.94 88 VAL A CA 1
ATOM 630 C C . VAL A 1 88 ? -9.054 12.194 4.742 1.00 97.94 88 VAL A C 1
ATOM 632 O O . VAL A 1 88 ? -9.100 11.058 5.198 1.00 97.94 88 VAL A O 1
ATOM 635 N N . ALA A 1 89 ? -7.919 12.904 4.671 1.00 98.44 89 ALA A N 1
ATOM 636 C CA . ALA A 1 89 ? -6.649 12.394 5.191 1.00 98.44 89 ALA A CA 1
ATOM 637 C C . ALA A 1 89 ? -6.774 11.985 6.667 1.00 98.44 89 ALA A C 1
ATOM 639 O O . ALA A 1 89 ? -6.375 10.883 7.029 1.00 98.44 89 ALA A O 1
ATOM 640 N N . GLN A 1 90 ? -7.399 12.830 7.496 1.00 97.75 90 GLN A N 1
ATOM 641 C CA . GLN A 1 90 ? -7.621 12.525 8.907 1.00 97.75 90 GLN A CA 1
ATOM 642 C C . GLN A 1 90 ? -8.500 11.286 9.102 1.00 97.75 90 GLN A C 1
ATOM 644 O O . GLN A 1 90 ? -8.156 10.441 9.917 1.00 97.75 90 GLN A O 1
ATOM 649 N N . ASN A 1 91 ? -9.579 11.126 8.330 1.00 97.50 91 ASN A N 1
ATOM 650 C CA . ASN A 1 91 ? -10.423 9.929 8.428 1.00 97.50 91 ASN A CA 1
ATOM 651 C C . ASN A 1 91 ? -9.638 8.644 8.101 1.00 97.50 91 ASN A C 1
ATOM 653 O O . ASN A 1 91 ? -9.834 7.624 8.757 1.00 97.50 91 ASN A O 1
ATOM 657 N N . VAL A 1 92 ? -8.734 8.690 7.114 1.00 98.38 92 VAL A N 1
ATOM 658 C CA . VAL A 1 92 ? -7.851 7.557 6.777 1.00 98.38 92 VAL A CA 1
ATOM 659 C C . VAL A 1 92 ? -6.840 7.293 7.895 1.00 98.38 92 VAL A C 1
ATOM 661 O O . VAL A 1 92 ? -6.629 6.144 8.271 1.00 98.38 92 VAL A O 1
ATOM 664 N N . ILE A 1 93 ? -6.243 8.342 8.466 1.00 97.56 93 ILE A N 1
ATOM 665 C CA . ILE A 1 93 ? -5.331 8.229 9.614 1.00 97.56 93 ILE A CA 1
ATOM 666 C C . ILE A 1 93 ? -6.048 7.589 10.809 1.00 97.56 93 ILE A C 1
ATOM 668 O O . ILE A 1 93 ? -5.517 6.664 11.421 1.00 97.56 93 ILE A O 1
ATOM 672 N N . ASP A 1 94 ? -7.263 8.038 11.124 1.00 95.31 94 ASP A N 1
ATOM 673 C CA . ASP A 1 94 ? -8.077 7.501 12.217 1.00 95.31 94 ASP A CA 1
ATOM 674 C C . ASP A 1 94 ? -8.443 6.030 11.967 1.00 95.31 94 ASP A C 1
ATOM 676 O O . ASP A 1 94 ? -8.382 5.213 12.885 1.00 95.31 94 ASP A O 1
ATOM 680 N N . PHE A 1 95 ? -8.755 5.673 10.719 1.00 96.88 95 PHE A N 1
ATOM 681 C CA . PHE A 1 95 ? -9.005 4.295 10.301 1.00 96.88 95 PHE A CA 1
ATOM 682 C C . PHE A 1 95 ? -7.784 3.384 10.509 1.00 96.88 95 PHE A C 1
ATOM 684 O O . PHE A 1 95 ? -7.909 2.325 11.131 1.00 96.88 95 PHE A O 1
ATOM 691 N N . VAL A 1 96 ? -6.593 3.805 10.067 1.00 97.25 96 VAL A N 1
ATOM 692 C CA . VAL A 1 96 ? -5.351 3.037 10.275 1.00 97.25 96 VAL A CA 1
ATOM 693 C C . VAL A 1 96 ? -5.019 2.937 11.765 1.00 97.25 96 VAL A C 1
ATOM 695 O O . VAL A 1 96 ? -4.717 1.853 12.257 1.00 97.25 96 VAL A O 1
ATOM 698 N N . ASN A 1 97 ? -5.170 4.026 12.523 1.00 94.06 97 ASN A N 1
ATOM 699 C CA . ASN A 1 97 ? -5.010 4.010 13.981 1.00 94.06 97 ASN A CA 1
ATOM 700 C C . ASN A 1 97 ? -6.037 3.102 14.686 1.00 94.06 97 ASN A C 1
ATOM 702 O O . ASN A 1 97 ? -5.787 2.627 15.793 1.00 94.06 97 ASN A O 1
ATOM 706 N N . GLY A 1 98 ? -7.179 2.830 14.052 1.00 90.06 98 GLY A N 1
ATOM 707 C CA . GLY A 1 98 ? -8.160 1.835 14.487 1.00 90.06 98 GLY A CA 1
ATOM 708 C C . GLY A 1 98 ? -7.739 0.380 14.247 1.00 90.06 98 GLY A C 1
ATOM 709 O O . GLY A 1 98 ? -8.392 -0.523 14.764 1.00 90.06 98 GLY A O 1
ATOM 710 N N . GLY A 1 99 ? -6.648 0.143 13.516 1.00 93.31 99 GLY A N 1
ATOM 711 C CA . GLY A 1 99 ? -6.160 -1.184 13.134 1.00 93.31 99 GLY A CA 1
ATOM 712 C C . GLY A 1 99 ? -6.353 -1.536 11.661 1.00 93.31 99 GLY A C 1
ATOM 713 O O . GLY A 1 99 ? -5.924 -2.610 11.249 1.00 93.31 99 GLY A O 1
ATOM 714 N N . GLY A 1 100 ? -6.965 -0.650 10.871 1.00 96.69 100 GLY A N 1
ATOM 715 C CA . GLY A 1 100 ? -7.229 -0.882 9.454 1.00 96.69 100 GLY A CA 1
ATOM 716 C C . GLY A 1 100 ? -5.973 -0.892 8.577 1.00 96.69 100 GLY A C 1
ATOM 717 O O . GLY A 1 100 ? -4.934 -0.312 8.917 1.00 96.69 100 GLY A O 1
ATOM 718 N N . GLY A 1 101 ? -6.077 -1.539 7.417 1.00 98.12 101 GLY A N 1
ATOM 719 C CA . GLY A 1 101 ? -5.044 -1.528 6.382 1.00 98.12 101 GLY A CA 1
ATOM 720 C C . GLY A 1 101 ? -5.307 -0.465 5.313 1.00 98.12 101 GLY A C 1
ATOM 721 O O . GLY A 1 101 ? -6.389 -0.433 4.737 1.00 98.12 101 GLY A O 1
ATOM 722 N N . PHE A 1 102 ? -4.330 0.383 4.989 1.00 98.62 102 PHE A N 1
ATOM 723 C CA . PHE A 1 102 ? -4.465 1.379 3.918 1.00 98.62 102 PHE A CA 1
ATOM 724 C C . PHE A 1 102 ? -3.477 1.141 2.771 1.00 98.62 102 PHE A C 1
ATOM 726 O O . PHE A 1 102 ? -2.261 1.142 2.971 1.00 98.62 102 PHE A O 1
ATOM 733 N N . TYR A 1 103 ? -4.001 0.977 1.555 1.00 98.06 103 TYR A N 1
ATOM 734 C CA . TYR A 1 103 ? -3.219 1.088 0.325 1.00 98.06 103 TYR A CA 1
ATOM 735 C C . TYR A 1 103 ? -3.419 2.491 -0.255 1.00 98.06 103 TYR A C 1
ATOM 737 O O . TYR A 1 103 ? -4.545 2.850 -0.595 1.00 98.06 103 TYR A O 1
ATOM 745 N N . GLY A 1 104 ? -2.343 3.272 -0.357 1.00 96.94 104 GLY A N 1
ATOM 746 C CA . GLY A 1 104 ? -2.358 4.611 -0.946 1.00 96.94 104 GLY A CA 1
ATOM 747 C C . GLY A 1 104 ? -1.690 4.612 -2.312 1.00 96.94 104 GLY A C 1
ATOM 748 O O . GLY A 1 104 ? -0.478 4.418 -2.388 1.00 96.94 104 GLY A O 1
ATOM 749 N N . GLN A 1 105 ? -2.435 4.842 -3.389 1.00 94.38 105 GLN A N 1
ATOM 750 C CA . GLN A 1 105 ? -1.850 4.919 -4.725 1.00 94.38 105 GLN A CA 1
ATOM 751 C C . GLN A 1 105 ? -0.996 6.183 -4.866 1.00 94.38 105 GLN A C 1
ATOM 753 O O . GLN A 1 105 ? -1.406 7.285 -4.524 1.00 94.38 105 GLN A O 1
ATOM 758 N N . THR A 1 106 ? 0.217 6.045 -5.389 1.00 94.69 106 THR A N 1
ATOM 759 C CA . THR A 1 106 ? 1.028 7.204 -5.794 1.00 94.69 106 THR A CA 1
ATOM 760 C C . THR A 1 106 ? 1.335 7.108 -7.271 1.00 94.69 106 THR A C 1
ATOM 762 O O . THR A 1 106 ? 1.175 6.053 -7.881 1.00 94.69 106 THR A O 1
ATOM 765 N N . GLU A 1 107 ? 1.746 8.203 -7.891 1.00 91.88 107 GLU A N 1
ATOM 766 C CA . GLU A 1 107 ? 1.945 8.193 -9.330 1.00 91.88 107 GLU A CA 1
ATOM 767 C C . GLU A 1 107 ? 2.997 9.198 -9.809 1.00 91.88 107 GLU A C 1
ATOM 769 O O . GLU A 1 107 ? 3.563 9.986 -9.052 1.00 91.88 107 GLU A O 1
ATOM 774 N N . ARG A 1 108 ? 3.296 9.150 -11.099 1.00 90.75 108 ARG A N 1
ATOM 775 C CA . ARG A 1 108 ? 4.164 10.066 -11.838 1.00 90.75 108 ARG A CA 1
ATOM 776 C C . ARG A 1 108 ? 3.788 11.546 -11.689 1.00 90.75 108 ARG A C 1
ATOM 778 O O . ARG A 1 108 ? 2.665 11.876 -11.295 1.00 90.75 108 ARG A O 1
ATOM 785 N N . PRO A 1 109 ? 4.649 12.480 -12.141 1.00 89.06 109 PRO A N 1
ATOM 786 C CA . PRO A 1 109 ? 4.474 13.917 -11.900 1.00 89.06 109 PRO A CA 1
ATOM 787 C C . PRO A 1 109 ? 3.189 14.588 -12.412 1.00 89.06 109 PRO A C 1
ATOM 789 O O . PRO A 1 109 ? 2.928 15.745 -12.093 1.00 89.06 109 PRO A O 1
ATOM 792 N N . CYS A 1 110 ? 2.348 13.915 -13.202 1.00 87.69 110 CYS A N 1
ATOM 793 C CA . CYS A 1 110 ? 1.016 14.443 -13.516 1.00 87.69 110 CYS A CA 1
ATOM 794 C C . CYS A 1 110 ? 0.059 14.454 -12.304 1.00 87.69 110 CYS A C 1
ATOM 796 O O . CYS A 1 110 ? -0.969 15.126 -12.351 1.00 87.69 110 CYS A O 1
ATOM 798 N N . CYS A 1 111 ? 0.424 13.756 -11.224 1.00 92.19 111 CYS A N 1
ATOM 799 C CA . CYS A 1 111 ? -0.419 13.437 -10.073 1.00 92.19 111 CYS A CA 1
ATOM 800 C C . CYS A 1 111 ? 0.103 14.008 -8.741 1.00 92.19 111 CYS A C 1
ATOM 802 O O . CYS A 1 111 ? -0.343 13.601 -7.673 1.00 92.19 111 CYS A O 1
ATOM 804 N N . GLU A 1 112 ? 1.016 14.989 -8.763 1.00 92.81 112 GLU A N 1
ATOM 805 C CA . GLU A 1 112 ? 1.714 15.466 -7.548 1.00 92.81 112 GLU A CA 1
ATOM 806 C C . GLU A 1 112 ? 0.784 15.973 -6.439 1.00 92.81 112 GLU A C 1
ATOM 808 O O . GLU A 1 112 ? 1.099 15.902 -5.255 1.00 92.81 112 GLU A O 1
ATOM 813 N N . THR A 1 113 ? -0.394 16.478 -6.809 1.00 94.62 113 THR A N 1
ATOM 814 C CA . THR A 1 113 ? -1.392 16.937 -5.834 1.00 94.62 113 THR A CA 1
ATOM 815 C C . THR A 1 113 ? -1.974 15.773 -5.025 1.00 94.62 113 THR A C 1
ATOM 817 O O . THR A 1 113 ? -2.202 15.931 -3.824 1.00 94.62 113 THR A O 1
ATOM 820 N N . HIS A 1 114 ? -2.169 14.615 -5.658 1.00 95.50 114 HIS A N 1
ATOM 821 C CA . HIS A 1 114 ? -2.589 13.378 -5.005 1.00 95.50 114 HIS A CA 1
ATOM 822 C C . HIS A 1 114 ? -1.425 12.720 -4.250 1.00 95.50 114 HIS A C 1
ATOM 824 O O . HIS A 1 114 ? -1.582 12.373 -3.082 1.00 95.50 114 HIS A O 1
ATOM 830 N N . ASN A 1 115 ? -0.227 12.670 -4.847 1.00 95.88 115 ASN A N 1
ATOM 831 C CA . ASN A 1 115 ? 0.978 12.175 -4.169 1.00 95.88 115 ASN A CA 1
ATOM 832 C C . ASN A 1 115 ? 1.226 12.899 -2.844 1.00 95.88 115 ASN A C 1
ATOM 834 O O . ASN A 1 115 ? 1.471 12.257 -1.829 1.00 95.88 115 ASN A O 1
ATOM 838 N N . ALA A 1 116 ? 1.104 14.231 -2.834 1.00 96.00 116 ALA A N 1
ATOM 839 C CA . ALA A 1 116 ? 1.260 15.036 -1.626 1.00 96.00 116 ALA A CA 1
ATOM 840 C C . ALA A 1 116 ? 0.208 14.702 -0.554 1.00 96.00 116 ALA A C 1
ATOM 842 O O . ALA A 1 116 ? 0.494 14.783 0.641 1.00 96.00 116 ALA A O 1
ATOM 843 N N . TRP A 1 117 ? -1.005 14.324 -0.964 1.00 97.8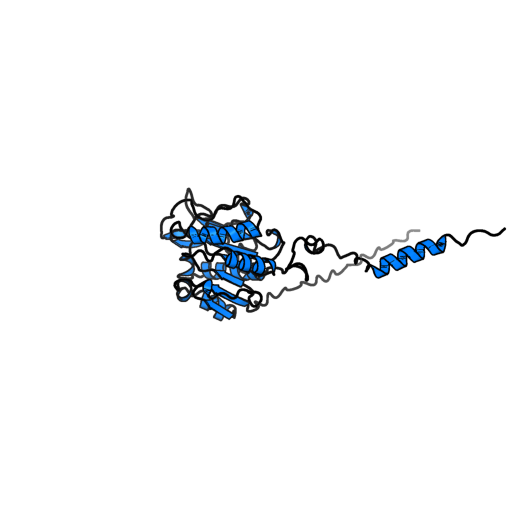1 117 TRP A N 1
ATOM 844 C CA . TRP A 1 117 ? -2.055 13.894 -0.046 1.00 97.81 117 TRP A CA 1
ATOM 845 C C . TRP A 1 117 ? -1.722 12.536 0.585 1.00 97.81 117 TRP A C 1
ATOM 847 O O . TRP A 1 117 ? -1.688 12.449 1.814 1.00 97.81 117 TRP A O 1
ATOM 857 N N . VAL A 1 118 ? -1.364 11.525 -0.214 1.00 98.00 118 VAL A N 1
ATOM 858 C CA . VAL A 1 118 ? -0.937 10.209 0.301 1.00 98.00 118 VAL A CA 1
ATOM 859 C C . VAL A 1 118 ? 0.314 10.338 1.171 1.00 98.00 118 VAL A C 1
ATOM 861 O O . VAL A 1 118 ? 0.363 9.793 2.272 1.00 98.00 118 VAL A O 1
ATOM 864 N N . GLN A 1 119 ? 1.294 11.133 0.736 1.00 97.81 119 GLN A N 1
ATOM 865 C CA . GLN A 1 119 ? 2.499 11.427 1.509 1.00 97.81 119 GLN A CA 1
ATOM 866 C C . GLN A 1 119 ? 2.150 12.011 2.880 1.00 97.81 119 GLN A C 1
ATOM 868 O O . GLN A 1 119 ? 2.716 11.579 3.877 1.00 97.81 119 GLN A O 1
ATOM 873 N N . SER A 1 120 ? 1.203 12.954 2.963 1.00 98.12 120 SER A N 1
ATOM 874 C CA . SER A 1 120 ? 0.827 13.553 4.250 1.00 98.12 120 SER A CA 1
ATOM 875 C C . SER A 1 120 ? 0.261 12.533 5.245 1.00 98.12 120 SER A C 1
ATOM 877 O O . SER A 1 120 ? 0.570 12.609 6.432 1.00 98.12 120 SER A O 1
ATOM 879 N N . ILE A 1 121 ? -0.495 11.543 4.757 1.00 98.62 121 ILE A N 1
ATOM 880 C CA . ILE A 1 121 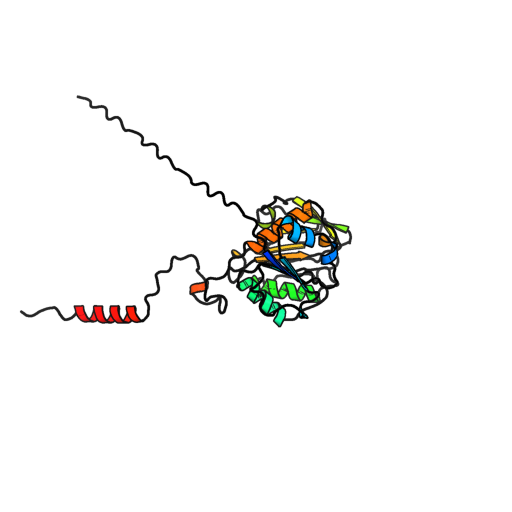? -1.024 10.439 5.571 1.00 98.62 121 ILE A CA 1
ATOM 881 C C . ILE A 1 121 ? 0.124 9.565 6.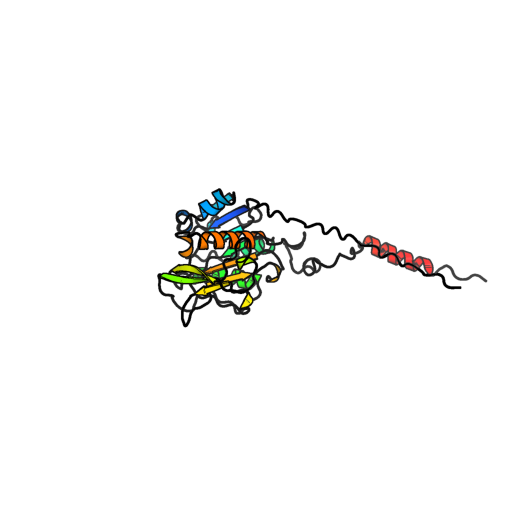083 1.00 98.62 121 ILE A C 1
ATOM 883 O O . ILE A 1 121 ? 0.205 9.276 7.276 1.00 98.62 121 ILE A O 1
ATOM 887 N N . PHE A 1 122 ? 1.040 9.172 5.195 1.00 98.56 122 PHE A N 1
ATOM 888 C CA . PHE A 1 122 ? 2.173 8.324 5.560 1.00 98.56 122 PHE A CA 1
ATOM 889 C C . PHE A 1 122 ? 3.136 9.030 6.523 1.00 98.56 122 PHE A C 1
ATOM 891 O O . PHE A 1 122 ? 3.595 8.415 7.482 1.00 98.56 122 PHE A O 1
ATOM 898 N N . MET A 1 123 ? 3.426 10.316 6.315 1.00 98.31 123 MET A N 1
ATOM 899 C CA . MET A 1 123 ? 4.280 11.103 7.211 1.00 98.31 123 MET A CA 1
ATOM 900 C C . MET A 1 123 ? 3.696 11.186 8.624 1.00 98.31 123 MET A C 1
ATOM 902 O O . MET A 1 123 ? 4.439 11.032 9.590 1.00 98.31 123 MET A O 1
ATOM 906 N N . GLU A 1 124 ? 2.382 11.391 8.753 1.00 98.12 124 GLU A N 1
ATOM 907 C CA . GLU A 1 124 ? 1.711 11.436 10.058 1.00 98.12 124 GLU A CA 1
ATOM 908 C C . GLU A 1 124 ? 1.767 10.072 10.763 1.00 98.12 124 GLU A C 1
ATOM 910 O O . GLU A 1 124 ? 2.139 9.985 11.931 1.00 98.12 124 GLU A O 1
ATOM 915 N N . LEU A 1 125 ? 1.453 8.990 10.043 1.00 97.62 125 LEU A N 1
ATOM 916 C CA . LEU A 1 125 ? 1.398 7.643 10.615 1.00 97.62 125 LEU A CA 1
ATOM 917 C C . LEU A 1 125 ? 2.779 7.073 10.963 1.00 97.62 125 LEU A C 1
ATOM 919 O O . LEU A 1 125 ? 2.882 6.263 11.881 1.00 97.62 125 LEU A O 1
ATOM 923 N N . THR A 1 126 ? 3.835 7.474 10.253 1.00 97.62 126 THR A N 1
ATOM 924 C CA . THR A 1 126 ? 5.202 6.942 10.435 1.00 97.62 126 THR A CA 1
ATOM 925 C C . THR A 1 126 ? 6.116 7.870 11.235 1.00 97.62 126 THR A C 1
ATOM 927 O O . THR A 1 126 ? 7.132 7.428 11.766 1.00 97.62 126 THR A O 1
ATOM 930 N N . GLY A 1 127 ? 5.794 9.165 11.309 1.00 97.31 127 GLY A N 1
ATOM 931 C CA . GLY A 1 127 ? 6.685 10.193 11.848 1.00 97.31 127 GLY A CA 1
ATOM 932 C C . GLY A 1 127 ? 7.878 10.533 10.942 1.00 97.31 127 GLY A C 1
ATOM 933 O O . GLY A 1 127 ? 8.745 11.311 11.346 1.00 97.31 127 GLY A O 1
ATOM 934 N N . ASP A 1 128 ? 7.951 9.980 9.725 1.00 96.88 128 ASP A N 1
ATOM 935 C CA . ASP A 1 128 ? 9.038 10.243 8.779 1.00 96.88 128 ASP A CA 1
ATOM 936 C C . ASP A 1 128 ? 8.852 11.594 8.078 1.00 96.88 128 ASP A C 1
ATOM 938 O O . ASP A 1 128 ? 8.261 11.701 7.004 1.00 96.88 128 ASP A O 1
ATOM 942 N N . THR A 1 129 ? 9.414 12.655 8.660 1.00 95.62 129 THR A N 1
ATOM 943 C CA . THR A 1 129 ? 9.344 13.999 8.068 1.00 95.62 129 THR A CA 1
ATOM 944 C C . THR A 1 129 ? 10.196 14.176 6.806 1.00 95.62 129 THR A C 1
ATOM 946 O O . THR A 1 129 ? 10.115 15.226 6.169 1.00 95.62 129 THR A O 1
ATOM 949 N N . ALA A 1 130 ? 11.059 13.210 6.476 1.00 94.19 130 ALA A N 1
ATOM 950 C CA . ALA A 1 130 ? 11.926 13.260 5.301 1.00 94.19 130 ALA A CA 1
ATOM 951 C C . ALA A 1 130 ? 11.321 12.541 4.086 1.00 94.19 130 ALA A C 1
ATOM 953 O O . ALA A 1 130 ? 11.896 12.622 3.003 1.00 94.19 130 ALA A O 1
ATOM 954 N N . MET A 1 131 ? 10.187 11.857 4.255 1.00 95.62 131 MET A N 1
ATOM 955 C CA . MET A 1 131 ? 9.492 11.150 3.187 1.00 95.62 131 MET A CA 1
ATOM 956 C C . MET A 1 131 ? 9.082 12.085 2.041 1.00 95.62 131 MET A C 1
ATOM 958 O O . MET A 1 131 ? 8.594 13.194 2.265 1.00 95.62 131 MET A O 1
ATOM 962 N N . GLN A 1 132 ? 9.241 11.606 0.808 1.00 95.19 132 GLN A N 1
ATOM 963 C CA . GLN A 1 132 ? 8.809 12.302 -0.399 1.00 95.19 132 GLN A CA 1
ATOM 964 C C . GLN A 1 132 ? 8.229 11.308 -1.408 1.00 95.19 132 GLN A C 1
ATOM 966 O O . GLN A 1 132 ? 8.924 10.382 -1.827 1.00 95.19 132 GLN A O 1
ATOM 971 N N . PHE A 1 133 ? 6.982 11.517 -1.826 1.00 94.69 133 PHE A N 1
ATOM 972 C CA . PHE A 1 133 ? 6.330 10.763 -2.897 1.00 94.69 133 PHE A CA 1
ATOM 973 C C . PHE A 1 133 ? 6.169 11.677 -4.117 1.00 94.69 133 PHE A C 1
ATOM 975 O O . PHE A 1 133 ? 5.531 12.723 -4.032 1.00 94.69 133 PHE A O 1
ATOM 982 N N . GLY A 1 134 ? 6.775 11.299 -5.242 1.00 87.50 134 GLY A N 1
ATOM 983 C CA . GLY A 1 134 ? 6.862 12.121 -6.449 1.00 87.50 134 GLY A CA 1
ATOM 984 C C . GLY A 1 134 ? 8.020 13.132 -6.438 1.00 87.50 134 GLY A C 1
ATOM 985 O O . GLY A 1 134 ? 9.001 13.012 -5.699 1.00 87.50 134 GLY A O 1
ATOM 986 N N . GLY A 1 135 ? 7.947 14.140 -7.308 1.00 77.75 135 GLY A N 1
ATOM 987 C CA . GLY A 1 135 ? 8.870 15.284 -7.343 1.00 77.75 135 GLY A CA 1
ATOM 988 C C . GLY A 1 135 ? 10.258 15.043 -7.954 1.00 77.75 135 GLY A C 1
ATOM 989 O O . GLY A 1 135 ? 11.072 15.966 -7.965 1.00 77.75 135 GLY A O 1
ATOM 990 N N . ALA A 1 136 ? 10.544 13.851 -8.487 1.00 67.31 136 ALA A N 1
ATOM 991 C CA . ALA A 1 136 ? 11.862 13.504 -9.040 1.00 67.31 136 ALA A CA 1
ATOM 992 C C . ALA A 1 136 ? 11.905 13.321 -10.569 1.00 67.31 136 ALA A C 1
ATOM 994 O O . ALA A 1 136 ? 12.919 12.898 -11.124 1.00 67.31 136 ALA A O 1
ATOM 995 N N . GLY A 1 137 ? 10.829 13.696 -11.261 1.00 66.38 137 GLY A N 1
ATOM 996 C CA . GLY A 1 137 ? 10.718 13.564 -12.710 1.00 66.38 137 GLY A CA 1
ATOM 997 C C . GLY A 1 137 ? 9.934 12.327 -13.135 1.00 66.38 137 GLY A C 1
ATOM 998 O O . GLY A 1 137 ? 9.326 11.638 -12.323 1.00 66.38 137 GLY A O 1
ATOM 999 N N . ASP A 1 138 ? 9.880 12.126 -14.444 1.00 70.69 138 ASP A N 1
ATOM 1000 C CA . ASP A 1 138 ? 9.028 11.142 -15.099 1.00 70.69 138 ASP A CA 1
ATOM 1001 C C . ASP A 1 138 ? 9.868 9.952 -15.563 1.00 70.69 138 ASP A C 1
ATOM 1003 O O . ASP A 1 138 ? 10.915 10.133 -16.195 1.00 70.69 138 ASP A O 1
ATOM 1007 N N . SER A 1 139 ? 9.424 8.742 -15.246 1.00 76.44 139 SER A N 1
ATOM 1008 C CA . SER A 1 139 ? 10.065 7.523 -15.727 1.00 76.44 139 SER A CA 1
ATOM 1009 C C . SER A 1 139 ? 9.589 7.186 -17.148 1.00 76.44 139 SER A C 1
ATOM 1011 O O . SER A 1 139 ? 8.472 7.543 -17.524 1.00 76.44 139 SER A O 1
ATOM 1013 N N . PRO A 1 140 ? 10.401 6.513 -17.986 1.00 76.50 140 PRO A N 1
ATOM 1014 C CA . PRO A 1 140 ? 9.923 6.001 -19.263 1.00 76.50 140 PRO A CA 1
ATOM 1015 C C . PRO A 1 140 ? 8.704 5.082 -19.091 1.00 76.50 140 PRO A C 1
ATOM 1017 O O . PRO A 1 140 ? 8.657 4.247 -18.188 1.00 76.50 140 PRO A O 1
ATOM 1020 N N . SER A 1 141 ? 7.736 5.192 -20.002 1.00 80.75 141 SER A N 1
ATOM 1021 C CA . SER A 1 141 ? 6.659 4.204 -20.121 1.00 80.75 141 SER A CA 1
ATOM 1022 C C . SER A 1 141 ? 7.221 2.837 -20.533 1.00 80.75 141 SER A C 1
ATOM 1024 O O . SER A 1 141 ? 8.145 2.776 -21.347 1.00 80.75 141 SER A O 1
ATOM 1026 N N . GLY A 1 142 ? 6.638 1.750 -20.014 1.00 80.25 142 GLY A N 1
ATOM 1027 C CA . GLY A 1 142 ? 7.080 0.378 -20.297 1.00 80.25 142 GLY A CA 1
ATOM 1028 C C . GLY A 1 142 ? 8.410 0.019 -19.630 1.00 80.25 142 GLY A C 1
ATOM 1029 O O . GLY A 1 142 ? 9.280 -0.579 -20.264 1.00 80.25 142 GLY A O 1
ATOM 1030 N N . ALA A 1 143 ? 8.590 0.443 -18.381 1.00 86.81 143 ALA A N 1
ATOM 1031 C CA . ALA A 1 143 ? 9.720 0.056 -17.550 1.00 86.81 143 ALA A CA 1
ATOM 1032 C C . ALA A 1 143 ? 9.404 -1.235 -16.772 1.00 86.81 143 ALA A C 1
ATOM 1034 O O . ALA A 1 143 ? 8.277 -1.721 -16.756 1.00 86.81 143 ALA A O 1
ATOM 1035 N N . THR A 1 144 ? 10.417 -1.790 -16.111 1.00 92.12 144 THR A N 1
ATOM 1036 C CA . THR A 1 144 ? 10.276 -2.996 -15.289 1.00 92.12 144 THR A CA 1
ATOM 1037 C C . THR A 1 144 ? 10.513 -2.651 -13.827 1.00 92.12 144 THR A C 1
ATOM 1039 O O . THR A 1 144 ? 11.525 -2.029 -13.486 1.00 92.12 144 THR A O 1
ATOM 1042 N N . GLY A 1 145 ? 9.581 -3.045 -12.966 1.00 93.12 145 GLY A N 1
ATOM 1043 C CA . GLY A 1 145 ? 9.731 -3.040 -11.520 1.00 93.12 145 GLY A CA 1
ATOM 1044 C C . GLY A 1 145 ? 10.335 -4.358 -11.048 1.00 93.12 145 GLY A C 1
ATOM 1045 O O . GLY A 1 145 ? 10.211 -5.388 -11.709 1.00 93.12 145 GLY A O 1
ATOM 1046 N N . THR A 1 146 ? 11.001 -4.343 -9.900 1.00 94.94 146 THR A N 1
ATOM 1047 C CA . THR A 1 146 ? 11.428 -5.555 -9.198 1.00 94.94 146 THR A CA 1
ATOM 1048 C C . THR A 1 146 ? 10.990 -5.479 -7.751 1.00 94.94 146 THR A C 1
ATOM 1050 O O . THR A 1 146 ? 11.163 -4.451 -7.090 1.00 94.94 146 THR A O 1
ATOM 1053 N N . PHE A 1 147 ? 10.486 -6.594 -7.236 1.00 94.06 147 PHE A N 1
ATOM 1054 C CA . PHE A 1 147 ? 10.393 -6.789 -5.799 1.00 94.06 147 PHE A CA 1
ATOM 1055 C C . PHE A 1 147 ? 11.791 -7.068 -5.260 1.00 94.06 147 PHE A C 1
ATOM 1057 O O . PHE A 1 147 ? 12.550 -7.872 -5.814 1.00 94.06 147 PHE A O 1
ATOM 1064 N N . LEU A 1 148 ? 12.160 -6.350 -4.209 1.00 92.50 148 LEU A N 1
ATOM 1065 C CA . LEU A 1 148 ? 13.494 -6.416 -3.633 1.00 92.50 148 LEU A CA 1
ATOM 1066 C C . LEU A 1 148 ? 13.691 -7.732 -2.861 1.00 92.50 148 LEU A C 1
ATOM 1068 O O . LEU A 1 148 ? 12.827 -8.606 -2.829 1.00 92.50 148 LEU A O 1
ATOM 1072 N N . THR A 1 149 ? 14.857 -7.902 -2.240 1.00 83.50 149 THR A N 1
ATOM 1073 C CA . THR A 1 149 ? 15.173 -9.084 -1.424 1.00 83.50 149 THR A CA 1
ATOM 1074 C C . THR A 1 149 ? 15.253 -8.860 0.092 1.00 83.50 149 THR A C 1
ATOM 1076 O O . THR A 1 149 ? 15.886 -9.694 0.746 1.00 83.50 149 THR A O 1
ATOM 1079 N N . PRO A 1 150 ? 14.704 -7.794 0.715 1.00 75.50 150 PRO A N 1
ATOM 1080 C CA . PRO A 1 150 ? 14.659 -7.774 2.168 1.00 75.50 150 PRO A CA 1
ATOM 1081 C C . PRO A 1 150 ? 13.690 -8.868 2.653 1.00 75.50 150 PRO A C 1
ATOM 1083 O O . PRO A 1 150 ? 12.653 -9.106 2.031 1.00 75.50 150 PRO A O 1
ATOM 1086 N N . ASP A 1 151 ? 14.020 -9.541 3.759 1.00 65.50 151 ASP A N 1
ATOM 1087 C CA . ASP A 1 151 ? 13.124 -10.493 4.438 1.00 65.50 151 ASP A CA 1
ATOM 1088 C C . ASP A 1 151 ? 12.001 -9.723 5.156 1.00 65.50 151 ASP A C 1
ATOM 1090 O O . ASP A 1 151 ? 11.956 -9.620 6.381 1.00 65.50 151 ASP A O 1
ATOM 1094 N N . THR A 1 152 ? 11.115 -9.115 4.370 1.00 74.25 152 THR A N 1
ATOM 1095 C CA . THR A 1 152 ? 9.908 -8.438 4.850 1.00 74.25 152 THR A CA 1
ATOM 1096 C C . THR A 1 152 ? 8.711 -9.336 4.595 1.00 74.25 152 THR A C 1
ATOM 1098 O O . THR A 1 152 ? 8.624 -9.979 3.551 1.00 74.25 152 THR A O 1
ATOM 1101 N N . THR A 1 153 ? 7.777 -9.381 5.544 1.00 78.44 153 THR A N 1
ATOM 1102 C CA . THR A 1 153 ? 6.584 -10.241 5.472 1.00 78.44 153 THR A CA 1
ATOM 1103 C C . THR A 1 153 ? 5.768 -10.009 4.202 1.00 78.44 153 THR A C 1
ATOM 1105 O O . THR A 1 153 ? 5.305 -10.973 3.603 1.00 78.44 153 THR A O 1
ATOM 1108 N N . ILE A 1 154 ? 5.690 -8.763 3.719 1.00 92.19 154 ILE A N 1
ATOM 1109 C CA . ILE A 1 154 ? 5.001 -8.414 2.466 1.00 92.19 154 ILE A CA 1
ATOM 1110 C C . ILE A 1 154 ? 5.597 -9.092 1.218 1.00 92.19 154 ILE A C 1
ATOM 1112 O O . ILE A 1 154 ? 4.929 -9.195 0.198 1.00 92.19 154 ILE A O 1
ATOM 1116 N N . LEU A 1 155 ? 6.841 -9.575 1.255 1.00 91.12 155 LEU A N 1
ATOM 1117 C CA . LEU A 1 155 ? 7.480 -10.216 0.099 1.00 91.12 155 LEU A CA 1
ATOM 1118 C C . LEU A 1 155 ? 7.507 -11.745 0.167 1.00 91.12 155 LEU A C 1
ATOM 1120 O O . LEU A 1 155 ? 7.901 -12.371 -0.815 1.00 91.12 155 LEU A O 1
ATOM 1124 N N . ILE A 1 156 ? 7.148 -12.336 1.308 1.00 91.50 156 ILE A N 1
ATOM 1125 C CA . ILE A 1 156 ? 7.332 -13.775 1.562 1.00 91.50 156 ILE A CA 1
ATOM 1126 C C . ILE A 1 156 ? 6.060 -14.502 1.999 1.00 91.50 156 ILE A C 1
ATOM 1128 O O . ILE A 1 156 ? 6.034 -15.730 1.946 1.00 91.50 156 ILE A O 1
ATOM 1132 N N . GLU A 1 157 ? 5.016 -13.781 2.417 1.00 89.50 157 GLU A N 1
ATOM 1133 C CA . GLU A 1 157 ? 3.753 -14.375 2.854 1.00 89.50 157 GLU A CA 1
ATOM 1134 C C . GLU A 1 157 ? 2.539 -13.729 2.157 1.00 89.50 157 GLU A C 1
ATOM 1136 O O . GLU A 1 157 ? 2.400 -12.504 2.193 1.00 89.50 157 GLU A O 1
ATOM 1141 N N . PRO A 1 158 ? 1.624 -14.535 1.576 1.00 91.69 158 PRO A N 1
ATOM 1142 C CA . PRO A 1 158 ? 1.675 -16.000 1.456 1.00 91.69 158 PRO A CA 1
ATOM 1143 C C . PRO A 1 158 ? 2.600 -16.523 0.342 1.00 91.69 158 PRO A C 1
ATOM 1145 O O . PRO A 1 158 ? 2.880 -17.722 0.311 1.00 91.69 158 PRO A O 1
ATOM 1148 N N . ASN A 1 159 ? 3.086 -15.659 -0.551 1.00 93.38 159 ASN A N 1
ATOM 1149 C CA . ASN A 1 159 ? 3.953 -16.030 -1.668 1.00 93.38 159 ASN A CA 1
ATOM 1150 C C . ASN A 1 159 ? 5.359 -15.434 -1.509 1.00 93.38 159 ASN A C 1
ATOM 1152 O O . ASN A 1 159 ? 5.499 -14.265 -1.161 1.00 93.38 159 ASN A O 1
ATOM 1156 N N . ASP A 1 160 ? 6.406 -16.193 -1.847 1.00 93.69 160 ASP A N 1
ATOM 1157 C CA . ASP A 1 160 ? 7.755 -15.630 -2.007 1.00 93.69 160 ASP A CA 1
ATOM 1158 C C . ASP A 1 160 ? 7.885 -14.992 -3.395 1.00 93.69 160 ASP A C 1
ATOM 1160 O O . ASP A 1 160 ? 8.016 -15.691 -4.404 1.00 93.69 160 ASP A O 1
ATOM 1164 N N . ILE A 1 161 ? 7.796 -13.663 -3.438 1.00 93.06 161 ILE A N 1
ATOM 1165 C CA . ILE A 1 161 ? 7.862 -12.849 -4.664 1.00 93.06 161 ILE A CA 1
ATOM 1166 C C . ILE A 1 161 ? 9.186 -12.088 -4.785 1.00 93.06 161 ILE A C 1
ATOM 1168 O O . ILE A 1 161 ? 9.356 -11.263 -5.685 1.00 93.06 161 ILE A O 1
ATOM 1172 N N . ARG A 1 162 ? 10.155 -12.334 -3.900 1.00 93.69 162 ARG A N 1
ATOM 1173 C CA . ARG A 1 162 ? 11.449 -11.640 -3.941 1.00 93.69 162 ARG A CA 1
ATOM 1174 C C . ARG A 1 162 ? 12.159 -11.887 -5.267 1.00 93.69 162 ARG A C 1
ATOM 1176 O O . ARG A 1 162 ? 12.182 -13.005 -5.774 1.00 93.69 162 ARG A O 1
ATOM 1183 N N . SER A 1 163 ? 12.790 -10.842 -5.808 1.00 91.50 163 SER A N 1
ATOM 1184 C CA . SER A 1 163 ? 13.471 -10.874 -7.117 1.00 91.50 163 SER A CA 1
ATOM 1185 C C . SER A 1 163 ? 12.576 -11.202 -8.318 1.00 91.50 163 SER A C 1
ATOM 1187 O O . SER A 1 163 ? 13.103 -11.416 -9.411 1.00 91.50 163 SER A O 1
ATOM 1189 N N . THR A 1 164 ? 11.253 -11.241 -8.149 1.00 93.19 164 THR A N 1
ATOM 1190 C CA . THR A 1 164 ? 10.334 -11.259 -9.291 1.00 93.19 164 THR A CA 1
ATOM 1191 C C . THR A 1 164 ? 10.151 -9.843 -9.829 1.00 93.19 164 THR A C 1
ATOM 1193 O O . THR A 1 164 ? 10.382 -8.849 -9.128 1.00 93.19 164 THR A O 1
ATOM 1196 N N . THR A 1 165 ? 9.794 -9.757 -11.105 1.00 92.69 165 THR A N 1
ATOM 1197 C CA . THR A 1 165 ? 9.620 -8.497 -11.827 1.00 92.69 165 THR A CA 1
ATOM 1198 C C . THR A 1 165 ? 8.170 -8.308 -12.229 1.00 92.69 165 THR A C 1
ATOM 1200 O O . THR A 1 165 ? 7.466 -9.289 -12.441 1.00 92.69 165 THR A O 1
ATOM 1203 N N . PHE A 1 166 ? 7.757 -7.059 -12.387 1.00 91.69 166 PHE A N 1
ATOM 1204 C CA . PHE A 1 166 ? 6.415 -6.692 -12.831 1.00 91.69 166 PHE A CA 1
ATOM 1205 C C . PHE A 1 166 ? 6.484 -5.491 -13.772 1.00 91.69 166 PHE A C 1
ATOM 1207 O O . PHE A 1 166 ? 7.495 -4.772 -13.801 1.00 91.69 166 PHE A O 1
ATOM 1214 N N . ASP A 1 167 ? 5.438 -5.304 -14.568 1.00 89.06 167 ASP A N 1
ATOM 1215 C CA . ASP A 1 167 ? 5.399 -4.220 -15.539 1.00 89.06 167 ASP A CA 1
ATOM 1216 C C . ASP A 1 167 ? 4.996 -2.919 -14.847 1.00 89.06 167 ASP A C 1
ATOM 1218 O O . ASP A 1 167 ? 4.086 -2.879 -14.022 1.00 89.06 167 ASP A O 1
ATOM 1222 N N . ILE A 1 168 ? 5.704 -1.843 -15.189 1.00 89.62 168 ILE A N 1
ATOM 1223 C CA . ILE A 1 168 ? 5.394 -0.495 -14.718 1.00 89.62 168 ILE A CA 1
ATOM 1224 C C . ILE A 1 168 ? 5.403 0.496 -15.884 1.00 89.62 168 ILE A C 1
ATOM 1226 O O . ILE A 1 168 ? 6.214 0.430 -16.814 1.00 89.62 168 ILE A O 1
ATOM 1230 N N . SER A 1 169 ? 4.516 1.473 -15.840 1.00 88.62 169 SER A N 1
ATOM 1231 C CA . SER A 1 169 ? 4.344 2.511 -16.839 1.00 88.62 169 SER A CA 1
ATOM 1232 C C . SER A 1 169 ? 4.568 3.876 -16.209 1.00 88.62 169 SER A C 1
ATOM 1234 O O . SER A 1 169 ? 3.647 4.545 -15.763 1.00 88.62 169 SER A O 1
ATOM 1236 N N . ALA A 1 170 ? 5.822 4.327 -16.269 1.00 87.88 170 ALA A N 1
ATOM 1237 C CA . ALA A 1 170 ? 6.225 5.645 -15.798 1.00 87.88 170 ALA A CA 1
ATOM 1238 C C . ALA A 1 170 ? 5.934 5.902 -14.300 1.00 87.88 170 ALA A C 1
ATOM 1240 O O . ALA A 1 170 ? 5.358 6.934 -14.006 1.00 87.88 170 ALA A O 1
ATOM 1241 N N . PRO A 1 171 ? 6.364 5.054 -13.342 1.00 91.06 171 PRO A N 1
ATOM 1242 C CA . PRO A 1 171 ? 6.099 5.271 -11.914 1.00 91.06 171 PRO A CA 1
ATOM 1243 C C . PRO A 1 171 ? 6.682 6.589 -11.386 1.00 91.06 171 PRO A C 1
ATOM 1245 O O . PRO A 1 171 ? 7.692 7.094 -11.893 1.00 91.06 171 PRO A O 1
ATOM 1248 N N . GLY A 1 172 ? 6.109 7.093 -10.294 1.00 91.50 172 GLY A N 1
ATOM 1249 C CA . GLY A 1 172 ? 6.698 8.151 -9.478 1.00 91.50 172 GLY A CA 1
ATOM 1250 C C . GLY A 1 172 ? 7.782 7.625 -8.529 1.00 91.50 172 GLY A C 1
ATOM 1251 O O . GLY A 1 172 ? 7.764 6.483 -8.075 1.00 91.50 172 GLY A O 1
ATOM 1252 N N . GLN A 1 173 ? 8.761 8.473 -8.213 1.00 92.62 173 GLN A N 1
ATOM 1253 C CA . GLN A 1 173 ? 9.796 8.132 -7.239 1.00 92.62 173 GLN A CA 1
ATOM 1254 C C . GLN A 1 173 ? 9.276 8.237 -5.806 1.00 92.62 173 GLN A C 1
ATOM 1256 O O . GLN A 1 173 ? 8.638 9.223 -5.445 1.00 92.62 173 GLN A O 1
ATOM 1261 N N . LEU A 1 174 ? 9.658 7.276 -4.968 1.00 94.62 174 LEU A N 1
ATOM 1262 C CA . LEU A 1 174 ? 9.471 7.318 -3.524 1.00 94.62 174 LEU A CA 1
ATOM 1263 C C . LEU A 1 174 ? 10.820 7.502 -2.815 1.00 94.62 174 LEU A C 1
ATOM 1265 O O . LEU A 1 174 ? 11.824 6.863 -3.140 1.00 94.62 174 LEU A O 1
ATOM 1269 N N . PHE A 1 175 ? 10.849 8.360 -1.807 1.00 94.56 175 PHE A N 1
ATOM 1270 C CA . PHE A 1 175 ? 11.972 8.528 -0.894 1.00 94.56 175 PHE A CA 1
ATOM 1271 C C . PHE A 1 175 ? 11.472 8.398 0.542 1.00 94.56 175 PHE A C 1
ATOM 1273 O O . PHE A 1 175 ? 10.447 8.972 0.903 1.00 94.56 175 PHE A O 1
ATOM 1280 N N . VAL A 1 176 ? 12.210 7.640 1.348 1.00 94.88 176 VAL A N 1
ATOM 1281 C CA . VAL A 1 176 ? 11.943 7.393 2.769 1.00 94.88 176 VAL A CA 1
ATOM 1282 C C . VAL A 1 176 ? 13.264 7.404 3.529 1.00 94.88 176 VAL A C 1
ATOM 1284 O O . VAL A 1 176 ? 14.313 7.081 2.963 1.00 94.88 176 VAL A O 1
ATOM 1287 N N . SER A 1 177 ? 13.227 7.776 4.805 1.00 95.00 177 SER A N 1
ATOM 1288 C CA . SER A 1 177 ? 14.418 7.820 5.661 1.00 95.00 177 SER A CA 1
ATOM 1289 C C . SER A 1 177 ? 14.946 6.428 6.025 1.00 95.00 177 SER A C 1
ATOM 1291 O O . SER A 1 177 ? 16.159 6.244 6.140 1.00 95.00 177 SER A O 1
ATOM 1293 N N . ASP A 1 178 ? 14.046 5.451 6.172 1.00 93.69 178 ASP A N 1
ATOM 1294 C CA . ASP A 1 178 ? 14.376 4.060 6.477 1.00 93.69 178 ASP A CA 1
ATOM 1295 C C . ASP A 1 178 ? 14.305 3.184 5.210 1.00 93.69 178 ASP A C 1
ATOM 1297 O O . ASP A 1 178 ? 13.214 2.806 4.771 1.00 93.69 178 ASP A O 1
ATOM 1301 N N . PRO A 1 179 ? 15.454 2.802 4.619 1.00 91.81 179 PRO A N 1
ATOM 1302 C CA . PRO A 1 179 ? 15.475 1.977 3.415 1.00 91.81 179 PRO A CA 1
ATOM 1303 C C . PRO A 1 179 ? 14.939 0.555 3.638 1.00 91.81 179 PRO A C 1
ATOM 1305 O O . PRO A 1 179 ? 14.631 -0.119 2.659 1.00 91.81 179 PRO A O 1
ATOM 1308 N N . SER A 1 180 ? 14.797 0.082 4.884 1.00 92.12 180 SER A N 1
ATOM 1309 C CA . SER A 1 180 ? 14.218 -1.241 5.166 1.00 92.12 180 SER A CA 1
ATOM 1310 C C . SER A 1 180 ? 12.721 -1.331 4.850 1.00 92.12 180 SER A C 1
ATOM 1312 O O . SER A 1 180 ? 12.186 -2.434 4.752 1.00 92.12 180 SER A O 1
ATOM 1314 N N . LYS A 1 181 ? 12.054 -0.184 4.661 1.00 95.06 181 LYS A N 1
ATOM 1315 C CA . LYS A 1 181 ? 10.626 -0.083 4.311 1.00 95.06 181 LYS A CA 1
ATOM 1316 C C . LYS A 1 181 ? 10.365 -0.191 2.819 1.00 95.06 181 LYS A C 1
ATOM 1318 O O . LYS A 1 181 ? 9.220 -0.354 2.406 1.00 95.06 181 LYS A O 1
ATOM 1323 N N . VAL A 1 182 ? 11.412 -0.106 2.004 1.00 95.50 182 VAL A N 1
ATOM 1324 C CA . VAL A 1 182 ? 11.307 -0.235 0.555 1.00 95.50 182 VAL A CA 1
ATOM 1325 C C . VAL A 1 182 ? 11.217 -1.709 0.185 1.00 95.50 182 VAL A C 1
ATOM 1327 O O . VAL A 1 182 ? 12.108 -2.492 0.514 1.00 95.50 182 VAL A O 1
ATOM 1330 N N . PHE A 1 183 ? 10.170 -2.079 -0.551 1.00 95.81 183 PHE A N 1
ATOM 1331 C CA . PHE A 1 183 ? 9.979 -3.451 -1.029 1.00 95.81 183 PHE A CA 1
ATOM 1332 C C . PHE A 1 183 ? 9.978 -3.572 -2.558 1.00 95.81 183 PHE A C 1
ATOM 1334 O O . PHE A 1 183 ? 10.128 -4.682 -3.067 1.00 95.81 183 PHE A O 1
ATOM 1341 N N . ALA A 1 184 ? 9.873 -2.459 -3.294 1.00 95.44 184 ALA A N 1
ATOM 1342 C CA . ALA A 1 184 ? 9.936 -2.450 -4.754 1.00 95.44 184 ALA A CA 1
ATOM 1343 C C . ALA A 1 184 ? 10.747 -1.266 -5.303 1.00 95.44 184 ALA A C 1
ATOM 1345 O O . ALA A 1 184 ? 10.699 -0.152 -4.769 1.00 95.44 184 ALA A O 1
ATOM 1346 N N . ALA A 1 185 ? 11.471 -1.501 -6.400 1.00 94.88 185 ALA A N 1
ATOM 1347 C CA . ALA A 1 185 ? 12.257 -0.489 -7.109 1.00 94.88 185 ALA A CA 1
ATOM 1348 C C . ALA A 1 185 ? 12.179 -0.669 -8.632 1.00 94.88 185 ALA A C 1
ATOM 1350 O O . ALA A 1 185 ? 11.890 -1.757 -9.129 1.00 94.88 185 ALA A O 1
ATOM 1351 N N . GLN A 1 186 ? 12.482 0.392 -9.376 1.00 93.31 186 GLN A N 1
ATOM 1352 C CA . GLN A 1 186 ? 12.657 0.327 -10.823 1.00 93.31 186 GLN A CA 1
ATOM 1353 C C . GLN A 1 186 ? 13.969 -0.386 -11.191 1.00 93.31 186 GLN A C 1
ATOM 1355 O O . GLN A 1 186 ? 15.032 -0.084 -10.647 1.00 93.31 186 GLN A O 1
ATOM 1360 N N . VAL A 1 187 ? 13.919 -1.264 -12.192 1.00 92.81 187 VAL A N 1
ATOM 1361 C CA . VAL A 1 187 ? 15.097 -1.908 -12.789 1.00 92.81 187 VAL A CA 1
ATOM 1362 C C . VAL A 1 187 ? 15.742 -0.966 -13.818 1.00 92.81 187 VAL A C 1
ATOM 1364 O O . VAL A 1 187 ? 15.395 -0.979 -14.997 1.00 92.81 187 VAL A O 1
ATOM 1367 N N . ALA A 1 188 ? 16.684 -0.128 -13.374 1.00 88.50 188 ALA A N 1
ATOM 1368 C CA . ALA A 1 188 ? 17.501 0.743 -14.229 1.00 88.50 188 ALA A CA 1
ATOM 1369 C C . ALA A 1 188 ? 18.828 1.129 -13.541 1.00 88.50 188 ALA A C 1
ATOM 1371 O O . ALA A 1 188 ? 18.911 1.116 -12.315 1.00 88.50 188 ALA A O 1
ATOM 1372 N N . ASP A 1 189 ? 19.846 1.548 -14.309 1.00 82.12 189 ASP A N 1
ATOM 1373 C CA . ASP A 1 189 ? 21.164 1.970 -13.779 1.00 82.12 189 ASP A CA 1
ATOM 1374 C C . ASP A 1 189 ? 21.084 3.139 -12.776 1.00 82.12 189 ASP A C 1
ATOM 1376 O O . ASP A 1 189 ? 21.965 3.304 -11.938 1.00 82.12 189 ASP A O 1
ATOM 1380 N N . ASN A 1 190 ? 20.013 3.935 -12.846 1.00 83.62 190 ASN A N 1
ATOM 1381 C CA . ASN A 1 190 ? 19.658 4.970 -11.870 1.00 83.62 190 ASN A CA 1
ATOM 1382 C C . ASN A 1 190 ? 18.202 4.793 -11.409 1.00 83.62 190 ASN A C 1
ATOM 1384 O O . ASN A 1 190 ? 17.466 5.769 -11.274 1.00 83.62 190 ASN A O 1
ATOM 1388 N N . GLY A 1 191 ? 17.773 3.537 -11.263 1.00 87.88 191 GLY A N 1
ATOM 1389 C CA . GLY A 1 191 ? 16.443 3.201 -10.778 1.00 87.88 191 GLY A CA 1
ATOM 1390 C C . GLY A 1 191 ? 16.207 3.758 -9.379 1.00 87.88 191 GLY A C 1
ATOM 1391 O O . GLY A 1 191 ? 17.136 3.975 -8.598 1.00 87.88 191 GLY A O 1
ATOM 1392 N N . PHE A 1 192 ? 14.944 3.998 -9.070 1.00 92.06 192 PHE A N 1
ATOM 1393 C CA . PHE A 1 192 ? 14.513 4.554 -7.798 1.00 92.06 192 PHE A CA 1
ATOM 1394 C C . PHE A 1 192 ? 13.461 3.660 -7.142 1.00 92.06 192 PHE A C 1
ATOM 1396 O O . PHE A 1 192 ? 12.940 2.725 -7.754 1.00 92.06 192 PHE A O 1
ATOM 1403 N N . ASN A 1 193 ? 13.162 3.939 -5.875 1.00 94.19 193 ASN A N 1
ATOM 1404 C CA . ASN A 1 193 ? 12.170 3.184 -5.120 1.00 94.19 193 ASN A CA 1
ATOM 1405 C C . ASN A 1 193 ? 10.768 3.517 -5.625 1.00 94.19 193 ASN A C 1
ATOM 1407 O O . ASN A 1 193 ? 10.452 4.688 -5.832 1.00 94.19 193 ASN A O 1
ATOM 1411 N N . ILE A 1 194 ? 9.937 2.493 -5.773 1.00 94.81 194 ILE A N 1
ATOM 1412 C CA . ILE A 1 194 ? 8.563 2.622 -6.273 1.00 94.81 194 ILE A CA 1
ATOM 1413 C C . ILE A 1 194 ? 7.544 1.960 -5.353 1.00 94.81 194 ILE A C 1
ATOM 1415 O O . ILE A 1 194 ? 6.360 2.102 -5.597 1.00 94.81 194 ILE A O 1
ATOM 1419 N N . GLY A 1 195 ? 7.962 1.256 -4.296 1.00 95.56 195 GLY A N 1
ATOM 1420 C CA . GLY A 1 195 ? 7.028 0.702 -3.319 1.00 95.56 195 GLY A CA 1
ATOM 1421 C C . GLY A 1 195 ? 7.589 0.687 -1.907 1.00 95.56 195 GLY A C 1
ATOM 1422 O O . GLY A 1 195 ? 8.742 0.293 -1.694 1.00 95.56 195 GLY A O 1
ATOM 1423 N N . VAL A 1 196 ? 6.764 1.106 -0.946 1.00 96.94 196 VAL A N 1
ATOM 1424 C CA . VAL A 1 196 ? 7.089 1.082 0.486 1.00 96.94 196 VAL A CA 1
ATOM 1425 C C . VAL A 1 196 ? 5.947 0.499 1.311 1.00 96.94 196 VAL A C 1
ATOM 1427 O O . VAL A 1 196 ? 4.772 0.686 0.992 1.00 96.94 196 VAL A O 1
ATOM 1430 N N . ALA A 1 197 ? 6.301 -0.215 2.375 1.00 97.19 197 ALA A N 1
ATOM 1431 C CA . ALA A 1 197 ? 5.360 -0.866 3.274 1.00 97.19 197 ALA A CA 1
ATOM 1432 C C . ALA A 1 197 ? 5.790 -0.672 4.727 1.00 97.19 197 ALA A C 1
ATOM 1434 O O . ALA A 1 197 ? 6.967 -0.814 5.066 1.00 97.19 197 ALA A O 1
ATOM 1435 N N . TYR A 1 198 ? 4.816 -0.379 5.582 1.00 96.88 198 TYR A N 1
ATOM 1436 C CA . TYR A 1 198 ? 5.015 -0.167 7.010 1.00 96.88 198 TYR A CA 1
ATOM 1437 C C . TYR A 1 198 ? 4.101 -1.114 7.776 1.00 96.88 198 TYR A C 1
ATOM 1439 O O . TYR A 1 198 ? 2.875 -1.094 7.616 1.00 96.88 198 TYR A O 1
ATOM 1447 N N . ALA A 1 199 ? 4.717 -1.984 8.572 1.00 95.44 199 ALA A N 1
ATOM 1448 C CA . ALA A 1 199 ? 3.997 -2.877 9.462 1.00 95.44 199 ALA A CA 1
ATOM 1449 C C . ALA A 1 199 ? 3.510 -2.102 10.690 1.00 95.44 199 ALA A C 1
ATOM 1451 O O . ALA A 1 199 ? 3.926 -0.976 10.942 1.00 95.44 199 ALA A O 1
ATOM 1452 N N . THR A 1 200 ? 2.676 -2.741 11.502 1.00 94.19 200 THR A N 1
ATOM 1453 C CA . THR A 1 200 ? 2.123 -2.155 12.726 1.00 94.19 200 THR A CA 1
ATOM 1454 C C . THR A 1 200 ? 3.203 -1.553 13.622 1.00 94.19 200 THR A C 1
ATOM 1456 O O . THR A 1 200 ? 3.087 -0.397 14.003 1.00 94.19 200 THR A O 1
ATOM 1459 N N . SER A 1 201 ? 4.306 -2.267 13.863 1.00 92.81 201 SER A N 1
ATOM 1460 C CA . SER A 1 201 ? 5.434 -1.795 14.686 1.00 92.81 201 SER A CA 1
ATOM 1461 C C . SER A 1 201 ? 6.201 -0.594 14.123 1.00 92.81 201 SER A C 1
ATOM 1463 O O . SER A 1 201 ? 7.065 -0.047 14.804 1.00 92.81 201 SER A O 1
ATOM 1465 N N . ASP A 1 202 ? 5.955 -0.238 12.865 1.00 93.75 202 ASP A N 1
ATOM 1466 C CA . ASP A 1 202 ? 6.645 0.851 12.177 1.00 93.75 202 ASP A CA 1
ATOM 1467 C C . ASP A 1 202 ? 5.877 2.175 12.269 1.00 93.75 202 ASP A C 1
ATOM 1469 O O . ASP A 1 202 ? 6.386 3.212 11.847 1.00 93.75 202 ASP A O 1
ATOM 1473 N N . LEU A 1 203 ? 4.647 2.136 12.787 1.00 95.31 203 LEU A N 1
ATOM 1474 C CA . LEU A 1 203 ? 3.755 3.284 12.882 1.00 95.31 203 LEU A CA 1
ATOM 1475 C C . LEU A 1 203 ? 3.812 3.892 14.285 1.00 95.31 203 LEU A C 1
ATOM 1477 O O . LEU A 1 203 ? 3.938 3.179 15.280 1.00 95.31 203 LEU A O 1
ATOM 1481 N N . VAL A 1 204 ? 3.671 5.217 14.375 1.00 93.62 204 VAL A N 1
ATOM 1482 C CA . VAL A 1 204 ? 3.800 6.004 15.619 1.00 93.62 204 VAL A CA 1
ATOM 1483 C C . VAL A 1 204 ? 2.911 5.451 16.737 1.00 93.62 204 VAL A C 1
ATOM 1485 O O . VAL A 1 204 ? 3.320 5.418 17.897 1.00 93.62 204 VAL A O 1
ATOM 1488 N N . ASN A 1 205 ? 1.718 4.974 16.379 1.00 89.12 205 ASN A N 1
ATOM 1489 C CA . ASN A 1 205 ? 0.737 4.446 17.325 1.00 89.12 205 ASN A CA 1
ATOM 1490 C C . ASN A 1 205 ? 0.745 2.915 17.436 1.00 89.12 205 ASN A C 1
ATOM 1492 O O . ASN A 1 205 ? -0.065 2.372 18.173 1.00 89.12 205 ASN A O 1
ATOM 1496 N N . ASN A 1 206 ? 1.642 2.204 16.748 1.00 90.81 206 ASN A N 1
ATOM 1497 C CA . ASN A 1 206 ? 1.652 0.740 16.693 1.00 90.81 206 ASN A CA 1
ATOM 1498 C C . ASN A 1 206 ? 0.292 0.130 16.300 1.00 90.81 206 ASN A C 1
ATOM 1500 O O . ASN A 1 206 ? -0.184 -0.796 16.955 1.00 90.81 206 ASN A O 1
ATOM 1504 N N . ALA A 1 207 ? -0.356 0.670 15.265 1.00 92.06 207 ALA A N 1
ATOM 1505 C CA . ALA A 1 207 ? -1.697 0.257 14.856 1.00 92.06 207 ALA A CA 1
ATOM 1506 C C . ALA A 1 207 ? -1.868 0.286 13.341 1.00 92.06 207 ALA A C 1
ATOM 1508 O O . ALA A 1 207 ? -1.346 1.183 12.683 1.00 92.06 207 ALA A O 1
ATOM 1509 N N . GLY A 1 208 ? -2.611 -0.686 12.810 1.00 96.19 208 GLY A N 1
ATOM 1510 C CA . GLY A 1 208 ? -2.866 -0.807 11.375 1.00 96.19 208 GLY A CA 1
ATOM 1511 C C . GLY A 1 208 ? -1.597 -1.063 10.567 1.00 96.19 208 GLY A C 1
ATOM 1512 O O . GLY A 1 208 ? -0.555 -1.428 11.126 1.00 96.19 208 GLY A O 1
ATOM 1513 N N . ARG A 1 209 ? -1.701 -0.941 9.239 1.00 97.88 209 ARG A N 1
ATOM 1514 C CA . ARG A 1 209 ? -0.596 -1.113 8.275 1.00 97.88 209 ARG A CA 1
ATOM 1515 C C . ARG A 1 209 ? -0.840 -0.277 7.032 1.00 97.88 209 ARG A C 1
ATOM 1517 O O . ARG A 1 209 ? -1.988 -0.095 6.634 1.00 97.88 209 ARG A O 1
ATOM 1524 N N . ILE A 1 210 ? 0.233 0.187 6.397 1.00 98.44 210 ILE A N 1
ATOM 1525 C CA . ILE A 1 210 ? 0.131 0.996 5.177 1.00 98.44 210 ILE A CA 1
ATOM 1526 C C . ILE A 1 210 ? 1.087 0.514 4.089 1.00 98.44 210 ILE A C 1
ATOM 1528 O O . ILE A 1 210 ? 2.211 0.091 4.372 1.00 98.44 210 ILE A O 1
ATOM 1532 N N . VAL A 1 211 ? 0.629 0.578 2.840 1.00 98.25 211 VAL A N 1
ATOM 1533 C CA . VAL A 1 211 ? 1.383 0.194 1.639 1.00 98.25 211 VAL A CA 1
ATOM 1534 C C . VAL A 1 211 ? 1.147 1.228 0.547 1.00 98.25 211 VAL A C 1
ATOM 1536 O O . VAL A 1 211 ? 0.035 1.718 0.375 1.00 98.25 211 VAL A O 1
ATOM 1539 N N . THR A 1 212 ? 2.185 1.555 -0.213 1.00 97.19 212 THR A N 1
ATOM 1540 C CA . THR A 1 212 ? 2.036 2.262 -1.488 1.00 97.19 212 THR A CA 1
ATOM 1541 C C . THR A 1 212 ? 2.924 1.617 -2.539 1.00 97.19 212 THR A C 1
ATOM 1543 O O . THR A 1 212 ? 4.036 1.174 -2.233 1.00 97.19 212 THR A O 1
ATOM 1546 N N . ILE A 1 213 ? 2.422 1.571 -3.769 1.00 94.94 213 ILE A N 1
ATOM 1547 C CA . ILE A 1 213 ? 3.209 1.383 -4.983 1.00 94.94 213 ILE A CA 1
ATOM 1548 C C . ILE A 1 213 ? 2.914 2.579 -5.886 1.00 94.94 213 ILE A C 1
ATOM 1550 O O . ILE A 1 213 ? 1.770 3.023 -5.989 1.00 94.94 213 ILE A O 1
ATOM 1554 N N . SER A 1 214 ? 3.964 3.128 -6.485 1.00 93.56 214 SER A N 1
ATOM 1555 C CA . SER A 1 214 ? 3.872 4.206 -7.452 1.00 93.56 214 SER A CA 1
ATOM 1556 C C . SER A 1 214 ? 3.748 3.635 -8.850 1.00 93.56 214 SER A C 1
ATOM 1558 O O . SER A 1 214 ? 4.597 2.824 -9.217 1.00 93.56 214 SER A O 1
ATOM 1560 N N . ASP A 1 215 ? 2.749 4.119 -9.592 1.00 88.19 215 ASP A N 1
ATOM 1561 C CA . ASP A 1 215 ? 2.167 3.582 -10.835 1.00 88.19 215 ASP A CA 1
ATOM 1562 C C . ASP A 1 215 ? 0.803 2.945 -10.583 1.00 88.19 215 ASP A C 1
ATOM 1564 O O . ASP A 1 215 ? 0.688 2.087 -9.720 1.00 88.19 215 ASP A O 1
ATOM 1568 N N . ILE A 1 216 ? -0.235 3.387 -11.297 1.00 83.50 216 ILE A N 1
ATOM 1569 C CA . ILE A 1 216 ? -1.584 2.794 -11.267 1.00 83.50 216 ILE A CA 1
ATOM 1570 C C . ILE A 1 216 ? -1.772 1.761 -12.385 1.00 83.50 216 ILE A C 1
ATOM 1572 O O . ILE A 1 216 ? -2.624 0.877 -12.292 1.00 83.50 216 ILE A O 1
ATOM 1576 N N . ASP A 1 217 ? -0.978 1.852 -13.451 1.00 82.81 217 ASP A N 1
ATOM 1577 C CA . ASP A 1 217 ? -1.090 1.003 -14.631 1.00 82.81 217 ASP A CA 1
ATOM 1578 C C . ASP A 1 217 ? -0.582 -0.421 -14.379 1.00 82.81 217 ASP A C 1
ATOM 1580 O O . ASP A 1 217 ? -1.021 -1.326 -15.090 1.00 82.81 217 ASP A O 1
ATOM 1584 N N . TRP A 1 218 ? 0.207 -0.666 -13.324 1.00 81.88 218 TRP A N 1
ATOM 1585 C CA . TRP A 1 218 ? 0.511 -2.034 -12.862 1.00 81.88 218 TRP A CA 1
ATOM 1586 C C . TRP A 1 218 ? -0.742 -2.820 -12.420 1.00 81.88 218 TRP A C 1
ATOM 1588 O O . TRP A 1 218 ? -0.691 -4.035 -12.272 1.00 81.88 218 TRP A O 1
ATOM 1598 N N . LEU A 1 219 ? -1.889 -2.146 -12.235 1.00 78.81 219 LEU A N 1
ATOM 1599 C CA . LEU A 1 219 ? -3.187 -2.775 -11.959 1.00 78.81 219 LEU A CA 1
ATOM 1600 C C . LEU A 1 219 ? -4.067 -2.928 -13.210 1.00 78.81 219 LEU A C 1
ATOM 1602 O O . LEU A 1 219 ? -5.183 -3.431 -13.104 1.00 78.81 219 LEU A O 1
ATOM 1606 N N . SER A 1 220 ? -3.618 -2.482 -14.391 1.00 72.25 220 SER A N 1
ATOM 1607 C CA . SER A 1 220 ? -4.428 -2.473 -15.626 1.00 72.25 220 SER A CA 1
ATOM 1608 C C . SER A 1 220 ? -4.508 -3.832 -16.342 1.00 72.25 220 SER A C 1
ATOM 1610 O O . SER A 1 220 ? -5.352 -4.029 -17.220 1.00 72.25 220 SER A O 1
ATOM 1612 N N . GLY A 1 221 ? -3.680 -4.787 -15.925 1.00 74.69 221 GLY A N 1
ATOM 1613 C CA . GLY A 1 221 ? -3.718 -6.201 -16.277 1.00 74.69 221 GLY A CA 1
ATOM 1614 C C . GLY A 1 221 ? -2.873 -6.972 -15.268 1.00 74.69 221 GLY A C 1
ATOM 1615 O O . GLY A 1 221 ? -1.904 -6.427 -14.761 1.00 74.69 221 GLY A O 1
ATOM 1616 N N . ILE A 1 222 ? -3.269 -8.202 -14.935 1.00 83.31 222 ILE A N 1
ATOM 1617 C CA . ILE A 1 222 ? -2.643 -8.955 -13.840 1.00 83.31 222 ILE A CA 1
ATOM 1618 C C . ILE A 1 222 ? -2.075 -10.257 -14.378 1.00 83.31 222 ILE A C 1
ATOM 1620 O O . ILE A 1 222 ? -2.808 -11.178 -14.746 1.00 83.31 222 ILE A O 1
ATOM 1624 N N . SER A 1 223 ? -0.754 -10.316 -14.421 1.00 88.00 223 SER A N 1
ATOM 1625 C CA . SER A 1 223 ? 0.028 -11.539 -14.556 1.00 88.00 223 SER A CA 1
ATOM 1626 C C . SER A 1 223 ? -0.005 -12.378 -13.271 1.00 88.00 223 SER A C 1
ATOM 1628 O O . SER A 1 223 ? -0.420 -11.921 -12.206 1.00 88.00 223 SER A O 1
ATOM 1630 N N . ASP A 1 224 ? 0.493 -13.615 -13.338 1.00 89.00 224 ASP A N 1
ATOM 1631 C CA . ASP A 1 224 ? 0.587 -14.494 -12.163 1.00 89.00 224 ASP A CA 1
ATOM 1632 C C . ASP A 1 224 ? 1.517 -13.939 -11.063 1.00 89.00 224 ASP A C 1
ATOM 1634 O O . ASP A 1 224 ? 1.347 -14.271 -9.888 1.00 89.0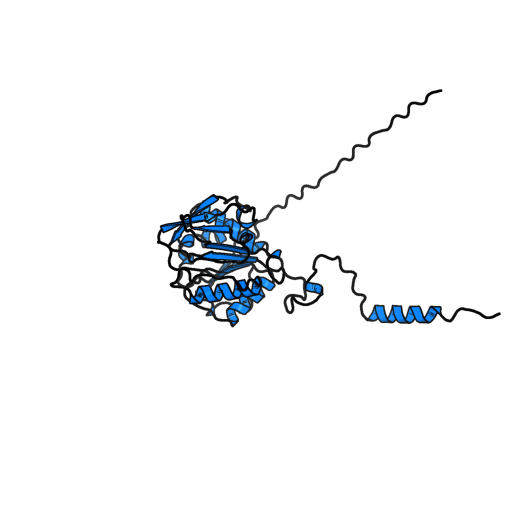0 224 ASP A O 1
ATOM 1638 N N . ASP A 1 225 ? 2.538 -13.149 -11.417 1.00 88.88 225 ASP A N 1
ATOM 1639 C CA . ASP A 1 225 ? 3.423 -12.492 -10.443 1.00 88.88 225 ASP A CA 1
ATOM 1640 C C . ASP A 1 225 ? 2.708 -11.311 -9.765 1.00 88.88 225 ASP A C 1
ATOM 1642 O O . ASP A 1 225 ? 2.741 -11.193 -8.539 1.00 88.88 225 ASP A O 1
ATOM 1646 N N . GLU A 1 226 ? 1.977 -10.495 -10.529 1.00 89.94 226 GLU A N 1
ATOM 1647 C CA . GLU A 1 226 ? 1.172 -9.388 -9.991 1.00 89.94 226 GLU A CA 1
ATOM 1648 C C . GLU A 1 226 ? 0.021 -9.896 -9.113 1.00 89.94 226 GLU A C 1
ATOM 1650 O O . GLU A 1 226 ? -0.240 -9.323 -8.056 1.00 89.94 226 GLU A O 1
ATOM 1655 N N . ALA A 1 227 ? -0.615 -11.017 -9.470 1.00 92.06 227 ALA A N 1
ATOM 1656 C CA . ALA A 1 227 ? -1.638 -11.650 -8.637 1.00 92.06 227 ALA A CA 1
ATOM 1657 C C . ALA A 1 227 ? -1.075 -12.080 -7.273 1.00 92.06 227 ALA A C 1
ATOM 1659 O O . ALA A 1 227 ? -1.694 -11.833 -6.237 1.00 92.06 227 ALA A O 1
ATOM 1660 N N . ARG A 1 228 ? 0.124 -12.679 -7.260 1.00 93.19 228 ARG A N 1
ATOM 1661 C CA . ARG A 1 228 ? 0.820 -13.066 -6.021 1.00 93.19 228 ARG A CA 1
ATOM 1662 C C . ARG A 1 228 ? 1.238 -11.853 -5.197 1.00 93.19 228 ARG A C 1
ATOM 1664 O O . ARG A 1 228 ? 1.131 -11.888 -3.973 1.00 93.19 228 ARG A O 1
ATOM 1671 N N . ALA A 1 229 ? 1.674 -10.776 -5.848 1.00 93.19 229 ALA A N 1
ATOM 1672 C CA . ALA A 1 229 ? 1.980 -9.520 -5.172 1.00 93.19 229 ALA A CA 1
ATOM 1673 C C . ALA A 1 229 ? 0.738 -8.902 -4.520 1.00 93.19 229 ALA A C 1
ATOM 1675 O O . ALA A 1 229 ? 0.788 -8.503 -3.358 1.00 93.19 229 ALA A O 1
ATOM 1676 N N . LEU A 1 230 ? -0.393 -8.881 -5.225 1.00 94.06 230 LEU A N 1
ATOM 1677 C CA . LEU A 1 230 ? -1.671 -8.416 -4.691 1.00 94.06 230 LEU A CA 1
ATOM 1678 C C . LEU A 1 230 ? -2.152 -9.264 -3.508 1.00 94.06 230 LEU A C 1
ATOM 1680 O O . LEU A 1 230 ? -2.626 -8.710 -2.516 1.00 94.06 230 LEU A O 1
ATOM 1684 N N . GLU A 1 231 ? -1.984 -10.586 -3.569 1.00 94.19 231 GLU A N 1
ATOM 1685 C CA . GLU A 1 231 ? -2.290 -11.485 -2.453 1.00 94.19 231 GLU A CA 1
ATOM 1686 C C . GLU A 1 231 ? -1.434 -11.171 -1.216 1.00 94.19 231 GLU A C 1
ATOM 1688 O O . GLU A 1 231 ? -1.959 -11.062 -0.104 1.00 94.19 231 GLU A O 1
ATOM 1693 N N . ASN A 1 232 ? -0.131 -10.960 -1.408 1.00 94.81 232 ASN A N 1
ATOM 1694 C CA . ASN A 1 232 ? 0.773 -10.555 -0.338 1.00 94.81 232 ASN A CA 1
ATOM 1695 C C . ASN A 1 232 ? 0.408 -9.189 0.248 1.00 94.81 232 ASN A C 1
ATOM 1697 O O . ASN A 1 232 ? 0.360 -9.047 1.467 1.00 94.81 232 ASN A O 1
ATOM 1701 N N . ILE A 1 233 ? 0.125 -8.186 -0.590 1.00 95.56 233 ILE A N 1
ATOM 1702 C CA . ILE A 1 233 ? -0.278 -6.845 -0.141 1.00 95.56 233 ILE A CA 1
ATOM 1703 C C . ILE A 1 233 ? -1.575 -6.934 0.664 1.00 95.56 233 ILE A C 1
ATOM 1705 O O . ILE A 1 233 ? -1.649 -6.385 1.763 1.00 95.56 233 ILE A O 1
ATOM 1709 N N . ARG A 1 234 ? -2.572 -7.679 0.175 1.00 95.25 234 ARG A N 1
ATOM 1710 C CA . ARG A 1 234 ? -3.825 -7.927 0.896 1.00 95.25 234 ARG A CA 1
ATOM 1711 C C . ARG A 1 234 ? -3.562 -8.583 2.251 1.00 95.25 234 ARG A C 1
ATOM 1713 O O . ARG A 1 234 ? -4.014 -8.074 3.272 1.00 95.25 234 ARG A O 1
ATOM 1720 N N . SER A 1 235 ? -2.819 -9.690 2.277 1.00 94.69 235 SER A N 1
ATOM 1721 C CA . SER A 1 235 ? -2.496 -10.405 3.520 1.00 94.69 235 SER A CA 1
ATOM 1722 C C . SER A 1 235 ? -1.714 -9.524 4.493 1.00 94.69 235 SER A C 1
ATOM 1724 O O . SER A 1 235 ? -1.957 -9.555 5.699 1.00 94.69 235 SER A O 1
ATOM 1726 N N . PHE A 1 236 ? -0.788 -8.716 3.977 1.00 95.62 236 PHE A N 1
ATOM 1727 C CA . PHE A 1 236 ? -0.025 -7.769 4.769 1.00 95.62 236 PHE A CA 1
ATOM 1728 C C . PHE A 1 236 ? -0.940 -6.732 5.405 1.00 95.62 236 PHE A C 1
ATOM 1730 O O . PHE A 1 236 ? -0.842 -6.548 6.610 1.00 95.62 236 PHE A O 1
ATOM 1737 N N . LEU A 1 237 ? -1.831 -6.094 4.643 1.00 96.81 237 LEU A N 1
ATOM 1738 C CA . LEU A 1 237 ? -2.743 -5.058 5.139 1.00 96.81 237 LEU A CA 1
ATOM 1739 C C . LEU A 1 237 ? -3.743 -5.596 6.173 1.00 96.81 237 LEU A C 1
ATOM 1741 O O . LEU A 1 237 ? -3.993 -4.926 7.171 1.00 96.81 237 LEU A O 1
ATOM 1745 N N . LEU A 1 238 ? -4.243 -6.822 5.988 1.00 95.12 238 LEU A N 1
ATOM 1746 C CA . LEU A 1 238 ? -5.169 -7.478 6.924 1.00 95.12 238 LEU A CA 1
ATOM 1747 C C . LEU A 1 238 ? -4.523 -7.913 8.244 1.00 95.12 238 LEU A C 1
ATOM 1749 O O . LEU A 1 238 ? -5.223 -8.176 9.216 1.00 95.12 238 LEU A O 1
ATOM 1753 N N . ALA A 1 239 ? -3.194 -7.986 8.302 1.00 92.25 239 ALA A N 1
ATOM 1754 C CA . ALA A 1 239 ? -2.463 -8.306 9.526 1.00 92.25 239 ALA A CA 1
ATOM 1755 C C . ALA A 1 239 ? -2.232 -7.074 10.429 1.00 92.25 239 ALA A C 1
ATOM 1757 O O . ALA A 1 239 ? -1.353 -7.101 11.298 1.00 92.25 239 ALA A O 1
ATOM 1758 N N . GLY A 1 240 ? -2.955 -5.974 10.187 1.00 85.06 240 GLY A N 1
ATOM 1759 C CA . GLY A 1 240 ? -2.987 -4.814 11.070 1.00 85.06 240 GLY A CA 1
ATOM 1760 C C . GLY A 1 240 ? -3.581 -5.161 12.432 1.00 85.06 240 GLY A C 1
ATOM 1761 O O . GLY A 1 240 ? -4.560 -5.896 12.534 1.00 85.06 240 GLY A O 1
ATOM 1762 N N . GLU A 1 241 ? -2.968 -4.646 13.495 1.00 83.44 241 GLU A N 1
ATOM 1763 C CA . GLU A 1 241 ? -3.492 -4.802 14.850 1.00 83.44 241 GLU A CA 1
ATOM 1764 C C . GLU A 1 241 ? -4.217 -3.523 15.271 1.00 83.44 241 GLU A C 1
ATOM 1766 O O . GLU A 1 241 ? -3.744 -2.410 15.022 1.00 83.44 241 GLU A O 1
ATOM 1771 N N . SER A 1 242 ? -5.374 -3.680 15.914 1.00 73.94 242 SER A N 1
ATOM 1772 C CA . SER A 1 242 ? -6.079 -2.570 16.547 1.00 73.94 242 SER A CA 1
ATOM 1773 C C . SER A 1 242 ? -5.352 -2.127 17.809 1.00 73.94 242 SER A C 1
ATOM 1775 O O . SER A 1 242 ? -4.866 -2.962 18.578 1.00 73.94 242 SER A O 1
ATOM 1777 N N . LEU A 1 243 ? -5.405 -0.830 18.105 1.00 67.44 243 LEU A N 1
ATOM 1778 C CA . LEU A 1 243 ? -5.055 -0.341 19.433 1.00 67.44 243 LEU A CA 1
ATOM 1779 C C . LEU A 1 243 ? -5.891 -1.034 20.530 1.00 67.44 243 LEU A C 1
ATOM 1781 O O . LEU A 1 243 ? -7.051 -1.394 20.293 1.00 67.44 243 LEU A O 1
ATOM 1785 N N . PRO A 1 244 ? -5.367 -1.157 21.764 1.00 66.94 244 PRO A N 1
ATOM 1786 C CA . PRO A 1 244 ? -6.169 -1.590 22.901 1.00 66.94 244 PRO A CA 1
ATOM 1787 C C . PRO A 1 244 ? -7.453 -0.745 23.065 1.00 66.94 244 PRO A C 1
ATOM 1789 O O . PRO A 1 244 ? -7.455 0.454 22.766 1.00 66.94 244 PRO A O 1
ATOM 1792 N N . PRO A 1 245 ? -8.561 -1.320 23.571 1.00 59.19 245 PRO A N 1
ATOM 1793 C CA . PRO A 1 245 ? -9.794 -0.569 23.802 1.00 59.19 245 PRO A CA 1
ATOM 1794 C C . PRO A 1 245 ? -9.561 0.683 24.664 1.00 59.19 245 PRO A C 1
ATOM 1796 O O . PRO A 1 245 ? -8.954 0.597 25.726 1.00 59.19 245 PRO A O 1
ATOM 1799 N N . GLY A 1 246 ? -10.069 1.838 24.217 1.00 62.56 246 GLY A N 1
ATOM 1800 C CA . GLY A 1 246 ? -9.875 3.141 24.879 1.00 62.56 246 GLY A CA 1
ATOM 1801 C C . GLY A 1 246 ? -8.764 4.007 24.272 1.00 62.56 246 GLY A C 1
ATOM 1802 O O . GLY A 1 246 ? -8.765 5.220 24.468 1.00 62.56 246 GLY A O 1
ATOM 1803 N N . CYS A 1 247 ? -7.892 3.420 23.451 1.00 64.31 247 CYS A N 1
ATOM 1804 C CA . CYS A 1 247 ? -6.754 4.112 22.846 1.00 64.31 247 CYS A CA 1
ATOM 1805 C C . CYS A 1 247 ? -7.059 4.807 21.516 1.00 64.31 247 CYS A C 1
ATOM 1807 O O . CYS A 1 247 ? -6.366 5.753 21.159 1.00 64.31 247 CYS A O 1
ATOM 1809 N N . GLY A 1 248 ? -8.118 4.402 20.807 1.00 57.81 248 GLY A N 1
ATOM 1810 C CA . GLY A 1 248 ? -8.457 4.968 19.494 1.00 57.81 248 GLY A CA 1
ATOM 1811 C C . GLY A 1 248 ? -8.739 6.477 19.502 1.00 57.81 248 GLY A C 1
ATOM 1812 O O . GLY A 1 248 ? -8.467 7.150 18.519 1.00 57.81 248 GLY A O 1
ATOM 1813 N N . GLN A 1 249 ? -9.236 7.039 20.613 1.00 52.94 249 GLN A N 1
ATOM 1814 C CA . GLN A 1 249 ? -9.478 8.490 20.719 1.00 52.94 249 GLN A CA 1
ATOM 1815 C C . GLN A 1 249 ? -8.270 9.285 21.224 1.00 52.94 249 GLN A C 1
ATOM 1817 O O . GLN A 1 249 ? -8.231 10.506 21.078 1.00 52.94 249 GLN A O 1
ATOM 1822 N N . ASN A 1 250 ? -7.307 8.621 21.863 1.00 57.78 250 ASN A N 1
ATOM 1823 C CA . ASN A 1 250 ? -6.080 9.248 22.328 1.00 57.78 250 ASN A CA 1
ATOM 1824 C C . ASN A 1 250 ? -4.973 8.189 22.452 1.00 57.78 250 ASN A C 1
ATOM 1826 O O . ASN A 1 250 ? -4.767 7.634 23.536 1.00 57.78 250 ASN A O 1
ATOM 1830 N N . PRO A 1 251 ? -4.228 7.930 21.367 1.00 56.34 251 PRO A N 1
ATOM 1831 C CA . PRO A 1 251 ? -3.174 6.918 21.367 1.00 56.34 251 PRO A CA 1
ATOM 1832 C C . PRO A 1 251 ? -1.989 7.293 22.273 1.00 56.34 251 PRO A C 1
ATOM 1834 O O . PRO A 1 251 ? -1.151 6.453 22.583 1.00 56.34 251 PRO A O 1
ATOM 1837 N N . ASN A 1 252 ? -1.938 8.536 22.769 1.00 62.19 252 ASN A N 1
ATOM 1838 C CA . ASN A 1 252 ? -0.925 8.996 23.717 1.00 62.19 252 ASN A CA 1
ATOM 1839 C C . ASN A 1 252 ? -1.262 8.686 25.184 1.00 62.19 252 ASN A C 1
ATOM 1841 O O . ASN A 1 252 ? -0.514 9.097 26.077 1.00 62.19 252 ASN A O 1
ATOM 1845 N N . LEU A 1 253 ? -2.382 8.017 25.481 1.00 64.25 253 LEU A N 1
ATOM 1846 C CA . LEU A 1 253 ? -2.648 7.586 26.852 1.00 64.25 253 LEU A CA 1
ATOM 1847 C C . LEU A 1 253 ? -1.579 6.564 27.295 1.00 64.25 253 LEU A C 1
ATOM 1849 O O . LEU A 1 253 ? -1.158 5.727 26.496 1.00 64.25 253 LEU A O 1
ATOM 1853 N N . PRO A 1 254 ? -1.134 6.584 28.568 1.00 64.88 254 PRO A N 1
ATOM 1854 C CA . PRO A 1 254 ? -0.081 5.682 29.051 1.00 64.88 254 PRO A CA 1
ATOM 1855 C C . PRO A 1 254 ? -0.390 4.190 28.854 1.00 64.88 254 PRO A C 1
ATOM 1857 O O . PRO A 1 254 ? 0.520 3.390 28.659 1.00 64.88 254 PRO A O 1
ATOM 1860 N N . GLU A 1 255 ? -1.673 3.827 28.883 1.00 63.97 255 GLU A N 1
ATOM 1861 C CA . GLU A 1 255 ? -2.181 2.469 28.644 1.00 63.97 255 GLU A CA 1
ATOM 1862 C C . GLU A 1 255 ? -2.070 2.010 27.179 1.00 63.97 255 GLU A C 1
ATOM 1864 O O . GLU A 1 255 ? -2.138 0.816 26.903 1.00 63.97 255 GLU A O 1
ATOM 1869 N N . CYS A 1 256 ? -1.823 2.941 26.258 1.00 64.56 256 CYS A N 1
ATOM 1870 C CA . CYS A 1 256 ? -1.717 2.702 24.819 1.00 64.56 256 CYS A CA 1
ATOM 1871 C C . CYS A 1 256 ? -0.270 2.563 24.339 1.00 64.56 256 CYS A C 1
ATOM 1873 O O . CYS A 1 256 ? -0.023 1.970 23.296 1.00 64.56 256 CYS A O 1
ATOM 1875 N N . GLN A 1 257 ? 0.699 3.066 25.109 1.00 61.53 257 GLN A N 1
ATOM 1876 C CA . GLN A 1 257 ? 2.114 3.057 24.722 1.00 61.53 257 GLN A CA 1
ATOM 1877 C C . GLN A 1 257 ? 2.851 1.756 25.089 1.00 61.53 257 GLN A C 1
ATOM 1879 O O . GLN A 1 257 ? 3.978 1.564 24.645 1.00 61.53 257 GLN A O 1
ATOM 1884 N N . ASN A 1 258 ? 2.246 0.861 25.885 1.00 57.91 258 ASN A N 1
ATOM 1885 C CA . ASN A 1 258 ? 2.859 -0.408 26.310 1.00 57.91 258 ASN A CA 1
ATOM 1886 C C . ASN A 1 258 ? 1.835 -1.563 26.397 1.00 57.91 258 ASN A C 1
ATOM 1888 O O . ASN A 1 258 ? 1.540 -2.038 27.496 1.00 57.91 258 ASN A O 1
ATOM 1892 N N . PRO A 1 259 ? 1.316 -2.076 25.267 1.00 50.72 259 PRO A N 1
ATOM 1893 C CA . PRO A 1 259 ? 0.339 -3.174 25.268 1.00 50.72 259 PRO A CA 1
ATOM 1894 C C . PRO A 1 259 ? 0.902 -4.531 25.753 1.00 50.72 259 PRO A C 1
ATOM 1896 O O . PRO A 1 259 ? 0.148 -5.488 25.912 1.00 50.72 259 PRO A O 1
ATOM 1899 N N . GLY A 1 260 ? 2.215 -4.631 26.000 1.00 45.69 260 GLY A N 1
ATOM 1900 C CA . GLY A 1 260 ? 2.913 -5.885 26.307 1.00 45.69 260 GLY A CA 1
ATOM 1901 C C . GLY A 1 260 ? 3.358 -6.094 27.757 1.00 45.69 260 GLY A C 1
ATOM 1902 O O . GLY A 1 260 ? 3.829 -7.189 28.068 1.00 45.69 260 GLY A O 1
ATOM 1903 N N . GLU A 1 261 ? 3.227 -5.114 28.658 1.00 49.06 261 GLU A N 1
ATOM 1904 C CA . GLU A 1 261 ? 3.414 -5.409 30.085 1.00 49.06 261 GLU A CA 1
ATOM 1905 C C . GLU A 1 261 ? 2.096 -5.956 30.647 1.00 49.06 261 GLU A C 1
ATOM 1907 O O . GLU A 1 261 ? 1.089 -5.246 30.609 1.00 49.06 261 GLU A O 1
ATOM 1912 N N . PRO A 1 262 ? 2.057 -7.199 31.177 1.00 48.34 262 PRO A N 1
ATOM 1913 C CA . PRO A 1 262 ? 0.887 -7.708 31.874 1.00 48.34 262 PRO A CA 1
ATOM 1914 C C . PRO A 1 262 ? 0.581 -6.730 32.996 1.00 48.34 262 PRO A C 1
ATOM 1916 O O . PRO A 1 262 ? 1.351 -6.632 33.955 1.00 48.34 262 PRO A O 1
ATOM 1919 N N . GLY A 1 263 ? -0.501 -5.971 32.822 1.00 49.09 263 GLY A N 1
ATOM 1920 C CA . GLY A 1 263 ? -0.841 -4.875 33.703 1.00 49.09 263 GLY A CA 1
ATOM 1921 C C . GLY A 1 263 ? -0.738 -5.339 35.145 1.00 49.09 263 GLY A C 1
ATOM 1922 O O . GLY A 1 263 ? -1.433 -6.268 35.560 1.00 49.09 263 GLY A O 1
ATOM 1923 N N . ILE A 1 264 ? 0.118 -4.682 35.927 1.00 50.59 264 ILE A N 1
ATOM 1924 C CA . ILE A 1 264 ? -0.178 -4.571 37.346 1.00 50.59 264 ILE A CA 1
ATOM 1925 C C . ILE A 1 264 ? -1.543 -3.884 37.347 1.00 50.59 264 ILE A C 1
ATOM 1927 O O . ILE A 1 264 ? -1.610 -2.739 36.893 1.00 50.59 264 ILE A O 1
ATOM 1931 N N . PRO A 1 265 ? -2.635 -4.569 37.740 1.00 51.47 265 PRO A N 1
ATOM 1932 C CA . PRO A 1 265 ? -3.945 -3.948 37.736 1.00 51.47 265 PRO A CA 1
ATOM 1933 C C . PRO A 1 265 ? -3.813 -2.685 38.572 1.00 51.47 265 PRO A C 1
ATOM 1935 O O . PRO A 1 265 ? -3.442 -2.768 39.748 1.00 51.47 265 PRO A O 1
ATOM 1938 N N . MET A 1 266 ? -4.018 -1.519 37.952 1.00 51.25 266 MET A N 1
ATOM 1939 C CA . MET A 1 266 ? -3.996 -0.275 38.701 1.00 51.25 266 MET A CA 1
ATOM 1940 C C . MET A 1 266 ? -5.085 -0.419 39.764 1.00 51.25 266 MET A C 1
ATOM 1942 O O . MET A 1 266 ? -6.248 -0.622 39.406 1.00 51.25 266 MET A O 1
ATOM 1946 N N . PRO A 1 267 ? -4.730 -0.415 41.062 1.00 48.00 267 PRO A N 1
ATOM 1947 C CA . PRO A 1 267 ? -5.723 -0.575 42.101 1.00 48.00 267 PRO A CA 1
ATOM 1948 C C . PRO A 1 267 ? -6.713 0.570 41.947 1.00 48.00 267 PRO A C 1
ATOM 1950 O O . PRO A 1 267 ? -6.311 1.735 41.939 1.00 48.00 267 PRO A O 1
ATOM 1953 N N . GLU A 1 268 ? -7.999 0.238 41.821 1.00 45.91 268 GLU A N 1
ATOM 1954 C CA . GLU A 1 268 ? -9.048 1.24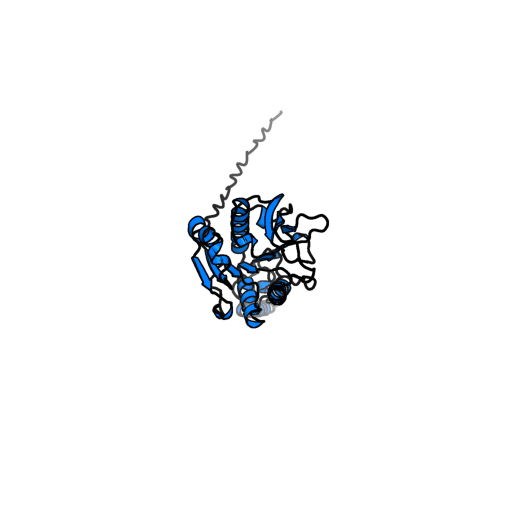7 41.762 1.00 45.91 268 GLU A CA 1
ATOM 1955 C C . GLU A 1 268 ? -8.856 2.261 42.902 1.00 45.91 268 GLU A C 1
ATOM 1957 O O . GLU A 1 268 ? -8.404 1.873 43.990 1.00 45.91 268 GLU A O 1
ATOM 1962 N N . PRO A 1 269 ? -9.201 3.547 42.714 1.00 55.75 269 PRO A N 1
ATOM 1963 C CA . PRO A 1 269 ? -9.001 4.582 43.733 1.00 55.75 269 PRO A CA 1
ATOM 1964 C C . PRO A 1 269 ? -9.651 4.235 45.089 1.00 55.75 269 PRO A C 1
ATOM 1966 O O . PRO A 1 269 ? -9.186 4.677 46.141 1.00 55.75 269 PRO A O 1
ATOM 1969 N N . SER A 1 270 ? -10.668 3.369 45.089 1.00 53.38 270 SER A N 1
ATOM 1970 C CA . SER A 1 270 ? -11.289 2.774 46.279 1.00 53.38 270 SER A CA 1
ATOM 1971 C C . SER A 1 270 ? -10.330 1.880 47.093 1.00 53.38 270 SER A C 1
ATOM 1973 O O . SER A 1 270 ? -10.354 1.890 48.327 1.00 53.38 270 SER A O 1
ATOM 1975 N N . THR A 1 271 ? -9.426 1.161 46.432 1.00 54.69 271 THR A N 1
ATOM 1976 C CA . THR A 1 271 ? -8.419 0.273 47.039 1.00 54.69 271 THR A CA 1
ATOM 1977 C C . THR A 1 271 ? -7.262 1.047 47.679 1.00 54.69 271 THR A C 1
ATOM 1979 O O . THR A 1 271 ? -6.749 0.639 48.724 1.00 54.69 271 THR A O 1
ATOM 1982 N N . LEU A 1 272 ? -6.883 2.202 47.117 1.00 51.81 272 LEU A N 1
ATOM 1983 C CA . LEU A 1 272 ? -5.874 3.101 47.702 1.00 51.81 272 LEU A CA 1
ATOM 1984 C C . LEU A 1 272 ? -6.362 3.738 49.013 1.00 51.81 272 LEU A C 1
ATOM 1986 O O . LEU A 1 272 ? -5.591 3.851 49.970 1.00 51.81 272 LEU A O 1
ATOM 1990 N N . ALA A 1 273 ? -7.654 4.068 49.103 1.00 54.25 273 ALA A N 1
ATOM 1991 C CA . ALA A 1 273 ? -8.262 4.542 50.345 1.00 54.25 273 ALA A CA 1
ATOM 1992 C C . ALA A 1 273 ? -8.266 3.455 51.441 1.00 54.25 273 ALA A C 1
ATOM 1994 O O . ALA A 1 273 ? -7.972 3.743 52.604 1.00 54.25 273 ALA A O 1
ATOM 1995 N N . ALA A 1 274 ? -8.523 2.193 51.078 1.00 54.53 274 ALA A N 1
ATOM 1996 C CA . ALA A 1 274 ? -8.495 1.072 52.018 1.00 54.53 274 ALA A CA 1
ATOM 1997 C C . ALA A 1 274 ? -7.073 0.748 52.521 1.00 54.53 274 ALA A C 1
ATOM 1999 O O . ALA A 1 274 ? -6.889 0.460 53.707 1.00 54.53 274 ALA A O 1
ATOM 2000 N N . LEU A 1 275 ? -6.051 0.859 51.663 1.00 51.22 275 LEU A N 1
ATOM 2001 C CA . LEU A 1 275 ? -4.655 0.633 52.057 1.00 51.22 275 LEU A CA 1
ATOM 2002 C C . LEU A 1 275 ? -4.125 1.749 52.981 1.00 51.22 275 LEU A C 1
ATOM 2004 O O . LEU A 1 275 ? -3.420 1.469 53.955 1.00 51.22 275 LEU A O 1
ATOM 2008 N N . ALA A 1 276 ? -4.516 3.005 52.732 1.00 54.91 276 ALA A N 1
ATOM 2009 C CA . ALA A 1 276 ? -4.182 4.141 53.594 1.00 54.91 276 ALA A CA 1
ATOM 2010 C C . ALA A 1 276 ? -4.860 4.052 54.978 1.00 54.91 276 ALA A C 1
ATOM 2012 O O . ALA A 1 276 ? -4.240 4.369 55.997 1.00 54.91 276 ALA A O 1
ATOM 2013 N N . LEU A 1 277 ? -6.099 3.550 55.042 1.00 55.78 277 LEU A N 1
ATOM 2014 C CA . LEU A 1 277 ? -6.801 3.296 56.306 1.00 55.78 277 LEU A CA 1
ATOM 2015 C C . LEU A 1 277 ? -6.217 2.094 57.072 1.00 55.78 277 LEU A C 1
ATOM 2017 O O . LEU A 1 277 ? -6.117 2.140 58.300 1.00 55.78 277 LEU A O 1
ATOM 2021 N N . GLY A 1 278 ? -5.752 1.055 56.371 1.00 55.16 278 GLY A N 1
ATOM 2022 C CA . GLY A 1 278 ? -5.100 -0.109 56.981 1.00 55.16 278 GLY A CA 1
ATOM 2023 C C . GLY A 1 278 ? -3.771 0.218 57.678 1.00 55.16 278 GLY A C 1
ATOM 2024 O O . GLY A 1 278 ? -3.489 -0.307 58.757 1.00 55.16 278 GLY A O 1
ATOM 2025 N N . LEU A 1 279 ? -2.973 1.136 57.124 1.00 56.16 279 LEU A N 1
ATOM 2026 C CA . LEU A 1 279 ? -1.672 1.524 57.692 1.00 56.16 279 LEU A CA 1
ATOM 2027 C C . LEU A 1 279 ? -1.777 2.453 58.915 1.00 56.16 279 LEU A C 1
ATOM 2029 O O . LEU A 1 279 ? -0.872 2.464 59.754 1.00 56.16 279 LEU A O 1
ATOM 2033 N N . LEU A 1 280 ? -2.889 3.176 59.083 1.00 54.16 280 LEU A N 1
ATOM 2034 C CA . LEU A 1 280 ? -3.150 3.974 60.289 1.00 54.16 280 LEU A CA 1
ATOM 2035 C C . LEU A 1 280 ? -3.599 3.113 61.488 1.00 54.16 280 LEU A C 1
ATOM 2037 O O . LEU A 1 280 ? -3.339 3.483 62.635 1.00 54.16 280 LEU A O 1
ATOM 2041 N N . GLY A 1 281 ? -4.182 1.932 61.252 1.00 53.56 281 GLY A N 1
ATOM 2042 C CA . GLY A 1 281 ? -4.629 1.012 62.310 1.00 53.56 281 GLY A CA 1
ATOM 2043 C C . GLY A 1 281 ? -3.500 0.308 63.078 1.00 53.56 281 GLY A C 1
ATOM 2044 O O . GLY A 1 281 ? -3.665 -0.039 64.248 1.00 53.56 281 GLY A O 1
ATOM 2045 N N . PHE A 1 282 ? -2.316 0.144 62.477 1.00 52.88 282 PHE A N 1
ATOM 2046 C CA . PHE A 1 282 ? -1.207 -0.597 63.098 1.00 52.88 282 PHE A CA 1
ATOM 2047 C C . PHE A 1 282 ? -0.333 0.222 64.063 1.00 52.88 282 PHE A C 1
ATOM 2049 O O . PHE A 1 282 ? 0.511 -0.354 64.754 1.00 52.88 282 PHE A O 1
ATOM 2056 N N . ARG A 1 283 ? -0.531 1.544 64.185 1.00 52.00 283 ARG A N 1
ATOM 2057 C CA . ARG A 1 283 ? 0.248 2.377 65.127 1.00 52.00 283 ARG A CA 1
ATOM 2058 C C . ARG A 1 283 ? -0.350 2.523 66.533 1.00 52.00 283 ARG A C 1
ATOM 2060 O O . ARG A 1 283 ? 0.327 3.084 67.388 1.00 52.00 283 ARG A O 1
ATOM 2067 N N . MET A 1 284 ? -1.539 1.984 66.828 1.00 55.50 284 MET A N 1
ATOM 2068 C CA . MET A 1 284 ? -2.168 2.129 68.160 1.00 55.50 284 MET A CA 1
ATOM 2069 C C . MET A 1 284 ? -2.062 0.911 69.100 1.00 55.50 284 MET A C 1
ATOM 2071 O O . MET A 1 284 ? -2.632 0.939 70.189 1.00 55.50 284 MET A O 1
ATOM 2075 N N . VAL A 1 285 ? -1.293 -0.136 68.768 1.00 57.84 285 VAL A N 1
ATOM 2076 C CA . VAL A 1 285 ? -1.143 -1.327 69.639 1.00 57.84 285 VAL A CA 1
ATOM 2077 C C . VAL A 1 285 ? 0.308 -1.527 70.101 1.00 57.84 285 VAL A C 1
ATOM 2079 O O . VAL A 1 285 ? 0.994 -2.478 69.741 1.00 57.84 285 VAL A O 1
ATOM 2082 N N . LYS A 1 286 ? 0.807 -0.595 70.916 1.00 50.78 286 LYS A N 1
ATOM 2083 C CA . LYS A 1 286 ? 1.992 -0.732 71.795 1.00 50.78 286 LYS A CA 1
ATOM 2084 C C . LYS A 1 286 ? 1.975 0.511 72.695 1.00 50.78 286 LYS A C 1
ATOM 2086 O O . LYS A 1 286 ? 1.996 1.610 72.174 1.00 50.78 286 LYS A O 1
ATOM 2091 N N . ARG A 1 287 ? 1.938 0.485 74.023 1.00 51.00 287 ARG A N 1
ATOM 2092 C CA . ARG A 1 287 ? 2.289 -0.524 75.024 1.00 51.00 287 ARG A CA 1
ATOM 2093 C C . ARG A 1 287 ? 1.705 0.018 76.345 1.00 51.00 287 ARG A C 1
ATOM 2095 O O . ARG A 1 287 ? 2.026 1.141 76.714 1.00 51.00 287 ARG A O 1
ATOM 2102 N N . ARG A 1 288 ? 0.865 -0.746 77.049 1.00 53.12 288 ARG A N 1
ATOM 2103 C CA . ARG A 1 288 ? 0.649 -0.564 78.495 1.00 53.12 288 ARG A CA 1
ATOM 2104 C C . ARG A 1 288 ? 1.545 -1.569 79.207 1.00 53.12 288 ARG A C 1
ATOM 2106 O O . ARG A 1 288 ? 1.331 -2.769 79.038 1.00 53.12 288 ARG A O 1
ATOM 2113 N N . LYS A 1 289 ? 2.534 -1.068 79.939 1.00 54.47 289 LYS A N 1
ATOM 2114 C CA . LYS A 1 289 ? 3.047 -1.561 81.224 1.00 54.47 289 LYS A CA 1
ATOM 2115 C C . LYS A 1 289 ? 4.135 -0.605 81.681 1.00 54.47 289 LYS A C 1
ATOM 2117 O O . LYS A 1 289 ? 5.023 -0.328 80.846 1.00 54.47 289 LYS A O 1
#

Radius of gyration: 26.1 Å; chains: 1; bounding box: 50×71×102 Å

Sequence (289 aa):
MNKKIVKGVRSLLLAGALAVSSNVTTAAEILVVDEGGRLSGGGWTTLFQDTFGDTLTVISSWGSAPTDMSAYDVVWDGGFSSNPGATVAQNVIDFVNGGGGFYGQTERPCCETHNAWVQSIFMELTGDTAMQFGGAGDSPSGATGTFLTPDTTILIEPNDIRSTTFDISAPGQLFVSDPSKVFAAQVADNGFNIGVAYATSDLVNNAGRIVTISDIDWLSGISDDEARALENIRSFLLAGESLPPGCGQNPNLPECQNPGEPGIPMPEPSTLAALALGLLGFRMVKRRK

Secondary structure (DSSP, 8-state):
----------------------------EEEEE-GGGSGGGSSHHHIIIIII-PEEEEESSGGGS-S--TT-SEEEE---S----HHHHHHHHHHHHTT-EEEE-B-SGGGHHHHHHHHHHHHHHH--TT-EES-S--PPSSEEEEE--S--HHHHSSS--TT-EEEESSPPPEE-S-GGGEEEEE-STT--EEEEEE-GGGSTTS-SEEEEEB-SGGGSS--HHHHHHHHHHHHHHHTPPPPPTT-TT-TTSTTTS-TTS---PPPPHHHHHHHHHHHHHTTS-----

Foldseek 3Di:
DDDDDDDDDDDDPPPPPPPPPPPPLDAWEEEEAQAPCLLVQACVVVLNCVVSVHHYDYDNHLVPDDLAPLRGQEYEYLDFADQPDDSSLVSVLLCQLQQHFYEQEYEEPNRQNSQVNSQVSCCQFQVFPPKDWADPHWDAAFFKKAFDPDPDQLCPPPHNLHRPIATAGTFGAIDTPDPSQAGMWTPDPPIHGFKGWDALVRTPQSWFIYIYGTGSCSSNYDDPSNSVSSVSSVVRRSPTDGFDPPCSVPSPDPCRVPVDDPDPPPPPPVVVVVVVVVVVVVPPPDDDD

Organism: NCBI:txid1127673

InterPro domains:
  IPR013424 PEP-CTERM protein-sorting domain [PF07589] (267-288)
  IPR013424 PEP-CTERM protein-sorting domain [TIGR02595] (267-289)